Protein AF-A0A644U8V5-F1 (afdb_monomer)

Sequence (361 aa):
MKVWLWKPDSNKYENLTLPLEDVDKLIDFYEFDGRKISDVWEPMEVGIYKKAKRGDTPSFIAGPVLSERAVETLRDILDDKVEILPLKYSKENYYVINVLNVLDAIDYTKAEYLTFDDGRVYRFTKYAFIEEKVKSQPIFKLVEHPKSEVFVSDEFRSRVLEHKLAGFEFIEVWDSEVSTEPIAPEAGEKAPGKSQTELEPIIPAASEAVQPNVEYVYPELTDQEAEALLVKIKSNVYSAAIQFIREASQQGAIDEVGLEYFFDGTSTDIGLRVIAVSNNEEYDFEELRFQLLQHPDIEYDFNHLYRHYGQNGLNEEQTDAFWIMIQDIVAEVQEKLKGTSWESLVPVTDEFRLNEPEVYD

pLDDT: mean 70.02, std 21.78, range [23.44, 98.06]

Nearest PDB structures (foldseek):
  4d1q-assembly1_A-2  TM=3.093E-01  e=4.526E-01  Musca domestica
  4d1q-assembly1_H-2  TM=3.569E-01  e=4.792E-01  Musca domestica
  4d1q-assembly1_B  TM=3.396E-01  e=6.749E-01  Musca domestica
  8sjd-assembly1_D  TM=3.042E-01  e=4.526E-01  Musca domestica
  6dww-assembly1_A  TM=2.767E-01  e=1.997E+00  Musca domestica

Foldseek 3Di:
DFKWWKDFLQVAEWAKDADLVCVCVLVQPPLLLLDDCQVPADAGEIDTPDDHHHFQWHHYPQATKGFPVLCVLCVVLCDPQWDFGWHDYPPGIITHTSGNAEFQFFPPVQWAFDADPVRQTQDTPATDGDCVGCPSNQWYHYNSCSRDIIMGDPVNVVSCVVVVGGRIDIDTRDDPPDDPDDPPPDDDDDDDDDDDDDDDDPDDDDDDDDDDDDSPPLDQDDPVRLVVLLVVLLVQLLVVLVVVQVVLVVQAAWAAWAWDWDDPPSDTFIKIWTWGAGPDPDRDIDIDIDTSCPSPVNVVSVVSSCCNLAPPHQDPVSVVVVVVSVVVSRVVSRVVVQPDDDPDDDHHDPPPDDDDPDPDD

InterPro domains:
  IPR012433 Immunity MXAN_0049 protein [PF07791] (91-173)

Radius of gyration: 22.46 Å; Cα contacts (8 Å, |Δi|>4): 539; chains: 1; bounding box: 54×55×54 Å

Organism: NCBI:txid1076179

Structure (mmCIF, N/CA/C/O backbone):
data_AF-A0A644U8V5-F1
#
_entry.id   AF-A0A644U8V5-F1
#
loop_
_atom_site.group_PDB
_atom_site.id
_atom_site.type_symbol
_atom_site.label_atom_id
_atom_site.label_alt_id
_atom_site.label_comp_id
_atom_site.label_asym_id
_atom_site.label_entity_id
_atom_site.label_seq_id
_atom_site.pdbx_PDB_ins_code
_atom_site.Cartn_x
_atom_site.Cartn_y
_atom_site.Cartn_z
_atom_site.occupancy
_atom_site.B_iso_or_equiv
_atom_site.auth_seq_id
_atom_site.auth_comp_id
_atom_site.auth_asym_id
_atom_site.auth_atom_id
_atom_site.pdbx_PDB_model_num
ATOM 1 N N . MET A 1 1 ? -11.582 -7.690 18.756 1.00 91.25 1 MET A N 1
ATOM 2 C CA . MET A 1 1 ? -10.764 -8.150 17.602 1.00 91.25 1 MET A CA 1
ATOM 3 C C . MET A 1 1 ? -10.191 -6.935 16.913 1.00 91.25 1 MET A C 1
ATOM 5 O O . MET A 1 1 ? -10.882 -5.926 16.848 1.00 91.25 1 MET A O 1
ATOM 9 N N . LYS A 1 2 ? -8.971 -7.022 16.391 1.00 95.62 2 LYS A N 1
ATOM 10 C CA . LYS A 1 2 ? -8.297 -5.884 15.767 1.00 95.62 2 LYS A CA 1
ATOM 11 C C . LYS A 1 2 ? -8.005 -6.122 14.295 1.00 95.62 2 LYS A C 1
ATOM 13 O O . LYS A 1 2 ? -7.835 -7.261 13.850 1.00 95.62 2 LYS A O 1
ATOM 18 N N . VAL A 1 3 ? -7.941 -5.018 13.563 1.00 97.38 3 VAL A N 1
ATOM 19 C CA . VAL A 1 3 ? -7.465 -4.962 12.181 1.00 97.38 3 VAL A CA 1
ATOM 20 C C . VAL A 1 3 ? -6.179 -4.150 12.159 1.00 97.38 3 VAL A C 1
ATOM 22 O O . VAL A 1 3 ? -6.084 -3.077 12.763 1.00 97.38 3 VAL A O 1
ATOM 25 N N . TRP A 1 4 ? -5.193 -4.681 11.449 1.00 97.12 4 TRP A N 1
ATOM 26 C CA . TRP A 1 4 ? -3.865 -4.105 11.340 1.00 97.12 4 TRP A CA 1
ATOM 27 C C . TRP A 1 4 ? -3.565 -3.781 9.886 1.00 97.12 4 TRP A C 1
ATOM 29 O O . TRP A 1 4 ? -3.786 -4.613 9.010 1.00 97.12 4 TRP A O 1
ATOM 39 N N . LEU A 1 5 ? -3.012 -2.603 9.634 1.00 93.50 5 LEU A N 1
ATOM 40 C CA . LEU A 1 5 ? -2.369 -2.298 8.366 1.00 93.50 5 LEU A CA 1
ATOM 41 C C . LEU A 1 5 ? -0.972 -2.932 8.365 1.00 93.50 5 LEU A C 1
ATOM 43 O O . LEU A 1 5 ? -0.171 -2.664 9.267 1.00 93.50 5 LEU A O 1
ATOM 47 N N . TRP A 1 6 ? -0.693 -3.783 7.378 1.00 93.62 6 TRP A N 1
ATOM 48 C CA . TRP A 1 6 ? 0.617 -4.406 7.183 1.00 93.62 6 TRP A CA 1
ATOM 49 C C . TRP A 1 6 ? 1.489 -3.527 6.285 1.00 93.62 6 TRP A C 1
ATOM 51 O O . TRP A 1 6 ? 1.108 -3.196 5.163 1.00 93.62 6 TRP A O 1
ATOM 61 N N . LYS A 1 7 ? 2.685 -3.181 6.773 1.00 86.38 7 LYS A N 1
ATOM 62 C CA . LYS A 1 7 ? 3.739 -2.532 5.989 1.00 86.38 7 LYS A CA 1
ATOM 63 C C . LYS A 1 7 ? 5.071 -3.285 6.102 1.00 86.38 7 LYS A C 1
ATOM 65 O O . LYS A 1 7 ? 5.329 -3.923 7.128 1.00 86.38 7 LYS A O 1
ATOM 70 N N . PRO A 1 8 ? 5.934 -3.229 5.076 1.00 85.31 8 PRO A N 1
ATOM 71 C CA . PRO A 1 8 ? 7.333 -3.609 5.224 1.00 85.31 8 PRO A CA 1
ATOM 72 C C . PRO A 1 8 ? 8.097 -2.524 6.011 1.00 85.31 8 PRO A C 1
ATOM 74 O O . PRO A 1 8 ? 7.973 -1.340 5.712 1.00 85.31 8 PRO A O 1
ATOM 77 N N . ASP A 1 9 ? 8.934 -2.913 6.977 1.00 84.50 9 ASP A N 1
ATOM 78 C CA . ASP A 1 9 ? 9.880 -2.019 7.673 1.00 84.50 9 ASP A CA 1
ATOM 79 C C . ASP A 1 9 ? 11.079 -1.734 6.745 1.00 84.50 9 ASP A C 1
ATOM 81 O O . ASP A 1 9 ? 12.180 -2.274 6.901 1.00 84.50 9 ASP A O 1
ATOM 85 N N . SER A 1 10 ? 10.833 -0.901 5.732 1.00 75.38 10 SER A N 1
ATOM 86 C CA . SER A 1 10 ? 11.777 -0.526 4.668 1.00 75.38 10 SER A CA 1
ATOM 87 C C . SER A 1 10 ? 13.001 0.245 5.171 1.00 75.38 10 SER A C 1
ATOM 89 O O . SER A 1 10 ? 14.026 0.293 4.485 1.00 75.38 10 SER A O 1
ATOM 91 N N . ASN A 1 11 ? 12.925 0.804 6.383 1.00 73.62 11 ASN A N 1
ATOM 92 C CA . ASN A 1 11 ? 14.020 1.521 7.033 1.00 73.62 11 ASN A CA 1
ATOM 93 C C . ASN A 1 11 ? 15.091 0.570 7.576 1.00 73.62 11 ASN A C 1
ATOM 95 O O . ASN A 1 11 ? 16.288 0.865 7.501 1.00 73.62 11 ASN A O 1
ATOM 99 N N . LYS A 1 12 ? 14.679 -0.570 8.147 1.00 75.50 12 LYS A N 1
ATOM 100 C CA . LYS A 1 12 ? 15.611 -1.544 8.742 1.00 75.50 12 LYS A CA 1
ATOM 101 C C . LYS A 1 12 ? 15.930 -2.711 7.817 1.00 75.50 12 LYS A C 1
ATOM 103 O O . LYS A 1 12 ? 16.992 -3.326 7.981 1.00 75.50 12 LYS A O 1
ATOM 108 N N . TYR A 1 13 ? 15.029 -3.029 6.890 1.00 81.62 13 TYR A N 1
ATOM 109 C CA . TYR A 1 13 ? 15.110 -4.225 6.064 1.00 81.62 13 TYR A CA 1
ATOM 110 C C . TYR A 1 13 ? 15.286 -3.931 4.573 1.00 81.62 13 TYR A C 1
ATOM 112 O O . TYR A 1 13 ? 15.204 -2.794 4.119 1.00 81.62 13 TYR A O 1
ATOM 120 N N . GLU A 1 14 ? 15.654 -4.966 3.822 1.00 79.69 14 GLU A N 1
ATOM 121 C CA . GLU A 1 14 ? 15.947 -4.861 2.393 1.00 79.69 14 GLU A CA 1
ATOM 122 C C . GLU A 1 14 ? 14.734 -4.386 1.580 1.00 79.69 14 GLU A C 1
ATOM 124 O O . GLU A 1 14 ? 13.580 -4.700 1.878 1.00 79.69 14 GLU A O 1
ATOM 129 N N . ASN A 1 15 ? 15.036 -3.631 0.525 1.00 76.75 15 ASN A N 1
ATOM 130 C CA . ASN A 1 15 ? 14.078 -3.164 -0.467 1.00 76.75 15 ASN A CA 1
ATOM 131 C C . ASN A 1 15 ? 14.435 -3.839 -1.794 1.00 76.75 15 ASN A C 1
ATOM 133 O O . ASN A 1 15 ? 15.590 -3.762 -2.238 1.00 76.75 15 ASN A O 1
ATOM 137 N N . LEU A 1 16 ? 13.465 -4.522 -2.395 1.00 78.25 16 LEU A N 1
ATOM 138 C CA . LEU A 1 16 ? 13.599 -5.105 -3.720 1.00 78.25 16 LEU A CA 1
ATOM 139 C C . LEU A 1 16 ? 13.382 -4.027 -4.780 1.00 78.25 16 LEU A C 1
ATOM 141 O O . LEU A 1 16 ? 12.582 -3.111 -4.607 1.00 78.25 16 LEU A O 1
ATOM 145 N N . THR A 1 17 ? 14.099 -4.155 -5.886 1.00 73.88 17 THR A N 1
ATOM 146 C CA . THR A 1 17 ? 13.969 -3.287 -7.060 1.00 73.88 17 THR A CA 1
ATOM 147 C C . THR A 1 17 ? 13.879 -4.136 -8.317 1.00 73.88 17 THR A C 1
ATOM 149 O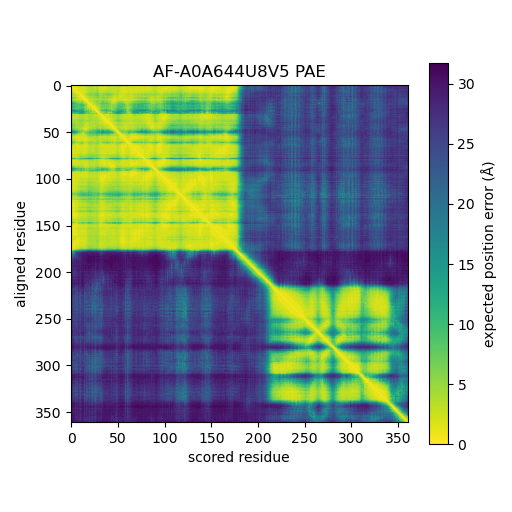 O . THR A 1 17 ? 14.317 -5.287 -8.313 1.00 73.88 17 THR A O 1
ATOM 152 N N . LEU A 1 18 ? 13.311 -3.577 -9.376 1.00 66.69 18 LEU A N 1
ATOM 153 C CA . LEU A 1 18 ? 13.292 -4.169 -10.706 1.00 66.69 18 LEU A CA 1
ATOM 154 C C . LEU A 1 18 ? 14.265 -3.415 -11.616 1.00 66.69 18 LEU A C 1
ATOM 156 O O . LEU A 1 18 ? 14.505 -2.224 -11.398 1.00 66.69 18 LEU A O 1
ATOM 160 N N . PRO A 1 19 ? 14.801 -4.073 -12.656 1.00 60.53 19 PRO A N 1
ATOM 161 C CA . PRO A 1 19 ? 15.280 -3.367 -13.833 1.00 60.53 19 PRO A CA 1
ATOM 162 C C . PRO A 1 19 ? 14.192 -2.414 -14.334 1.00 60.53 19 PRO A C 1
ATOM 164 O O . PRO A 1 19 ? 13.018 -2.773 -14.355 1.00 60.53 19 PRO A O 1
ATOM 167 N N . LEU A 1 20 ? 14.580 -1.212 -14.749 1.00 53.25 20 LEU A N 1
ATOM 168 C CA . LEU A 1 20 ? 13.644 -0.169 -15.187 1.00 53.25 20 LEU A CA 1
ATOM 169 C C . LEU A 1 20 ? 12.718 -0.647 -16.319 1.00 53.25 20 LEU A C 1
ATOM 171 O O . LEU A 1 20 ? 11.522 -0.401 -16.280 1.00 53.25 20 LEU A O 1
ATOM 175 N N . GLU A 1 21 ? 13.245 -1.445 -17.248 1.00 54.34 21 GLU A N 1
ATOM 176 C CA . GLU A 1 21 ? 12.497 -2.083 -18.346 1.00 54.34 21 GLU A CA 1
ATOM 177 C C . GLU A 1 21 ? 11.399 -3.074 -17.906 1.00 54.34 21 GLU A C 1
ATOM 179 O O . GLU A 1 21 ? 10.519 -3.422 -18.696 1.00 54.34 21 GLU A O 1
ATOM 184 N N . ASP A 1 22 ? 11.443 -3.543 -16.657 1.00 57.47 22 ASP A N 1
ATOM 185 C CA . ASP A 1 22 ? 10.427 -4.412 -16.057 1.00 57.47 22 ASP A CA 1
ATOM 186 C C . ASP A 1 22 ? 9.477 -3.640 -15.120 1.00 57.47 22 ASP A C 1
ATOM 188 O O . ASP A 1 22 ? 8.436 -4.180 -14.743 1.00 57.47 22 ASP A O 1
ATOM 192 N N . VAL A 1 23 ? 9.784 -2.383 -14.766 1.00 54.03 23 VAL A N 1
ATOM 193 C CA . VAL A 1 23 ? 8.888 -1.519 -13.973 1.00 54.03 23 VAL A CA 1
ATOM 194 C C . VAL A 1 23 ? 7.642 -1.163 -14.781 1.00 54.03 23 VAL A C 1
ATOM 196 O O . VAL A 1 23 ? 6.535 -1.313 -14.270 1.00 54.03 23 VAL A O 1
ATOM 199 N N . ASP A 1 24 ? 7.797 -0.808 -16.058 1.00 53.34 24 ASP A N 1
ATOM 200 C CA . ASP A 1 24 ? 6.659 -0.536 -16.948 1.00 53.34 24 ASP A CA 1
ATOM 201 C C . ASP A 1 24 ? 5.764 -1.769 -17.079 1.00 53.34 24 ASP A C 1
ATOM 203 O O . ASP A 1 24 ? 4.548 -1.689 -16.948 1.00 53.34 24 ASP A O 1
ATOM 207 N N . LYS A 1 25 ? 6.365 -2.959 -17.224 1.00 58.12 25 LYS A N 1
ATOM 208 C CA . LYS A 1 25 ? 5.606 -4.217 -17.255 1.00 58.12 25 LYS A CA 1
ATOM 209 C C . LYS A 1 25 ? 4.830 -4.453 -15.964 1.00 58.12 25 LYS A C 1
ATOM 211 O O . LYS A 1 25 ? 3.745 -5.023 -15.994 1.00 58.12 25 LYS A O 1
ATOM 216 N N . LEU A 1 26 ? 5.392 -4.062 -14.826 1.00 59.66 26 LEU A N 1
ATOM 217 C CA . LEU A 1 26 ? 4.736 -4.209 -13.540 1.00 59.66 26 LEU A CA 1
ATOM 218 C C . LEU A 1 26 ? 3.507 -3.305 -13.425 1.00 59.66 26 LEU A C 1
ATOM 220 O O . LEU A 1 26 ? 2.432 -3.787 -13.076 1.00 59.66 26 LEU A O 1
ATOM 224 N N . ILE A 1 27 ? 3.687 -2.021 -13.734 1.00 50.91 27 ILE A N 1
ATOM 225 C CA . ILE A 1 27 ? 2.676 -0.969 -13.583 1.00 50.91 27 ILE A CA 1
ATOM 226 C C . ILE A 1 27 ? 1.573 -1.113 -14.641 1.00 50.91 27 ILE A C 1
ATOM 228 O O . ILE A 1 27 ? 0.391 -0.996 -14.319 1.00 50.91 27 ILE A O 1
ATOM 232 N N . ASP A 1 28 ? 1.939 -1.440 -15.882 1.00 48.22 28 ASP A N 1
ATOM 233 C CA . ASP A 1 28 ? 0.999 -1.502 -17.004 1.00 48.22 28 ASP A CA 1
ATOM 234 C C . ASP A 1 28 ? 0.196 -2.813 -17.066 1.00 48.22 28 ASP A C 1
ATOM 236 O O . ASP A 1 28 ? -0.891 -2.826 -17.649 1.00 48.22 28 ASP A O 1
ATOM 240 N N . PHE A 1 29 ? 0.697 -3.920 -16.495 1.00 53.34 29 PHE A N 1
ATOM 241 C CA . PHE A 1 29 ? 0.061 -5.243 -16.640 1.00 53.34 29 PHE A CA 1
ATOM 242 C C . PHE A 1 29 ? -0.456 -5.858 -15.340 1.00 53.34 29 PHE A C 1
ATOM 244 O O . PHE A 1 29 ? -1.379 -6.677 -15.389 1.00 53.34 29 PHE A O 1
ATOM 251 N N . TYR A 1 30 ? 0.105 -5.502 -14.183 1.00 59.44 30 TYR A N 1
ATOM 252 C CA . TYR A 1 30 ? -0.266 -6.117 -12.912 1.00 59.44 30 TYR A CA 1
ATOM 253 C C . TYR A 1 30 ? -0.837 -5.062 -11.968 1.00 59.44 30 TYR A C 1
ATOM 255 O O . TYR A 1 30 ? -0.136 -4.403 -11.214 1.00 59.44 30 TYR A O 1
ATOM 263 N N . GLU A 1 31 ? -2.161 -4.916 -11.999 1.00 66.06 31 GLU A N 1
ATOM 264 C CA . GLU A 1 31 ? -2.865 -3.892 -11.220 1.00 66.06 31 GLU A CA 1
ATOM 265 C C . GLU A 1 31 ? -3.009 -4.228 -9.724 1.00 66.06 31 GLU A C 1
ATOM 267 O O . GLU A 1 31 ? -3.372 -3.355 -8.939 1.00 66.06 31 GLU A O 1
ATOM 272 N N . PHE A 1 32 ? -2.764 -5.487 -9.331 1.00 79.88 32 PHE A N 1
ATOM 273 C CA . PHE A 1 32 ? -2.918 -6.012 -7.962 1.00 79.88 32 PHE A CA 1
ATOM 274 C C . PHE A 1 32 ? -4.222 -5.576 -7.269 1.00 79.88 32 PHE A C 1
ATOM 276 O O . PHE A 1 32 ? -4.250 -5.345 -6.063 1.00 79.88 32 PHE A O 1
ATOM 283 N N . ASP A 1 33 ? -5.316 -5.473 -8.020 1.00 81.88 33 ASP A N 1
ATOM 284 C CA . ASP A 1 33 ? -6.607 -4.924 -7.588 1.00 81.88 33 ASP A CA 1
ATOM 285 C C . ASP A 1 33 ? -7.580 -5.982 -7.035 1.00 81.88 33 ASP A C 1
ATOM 287 O O . A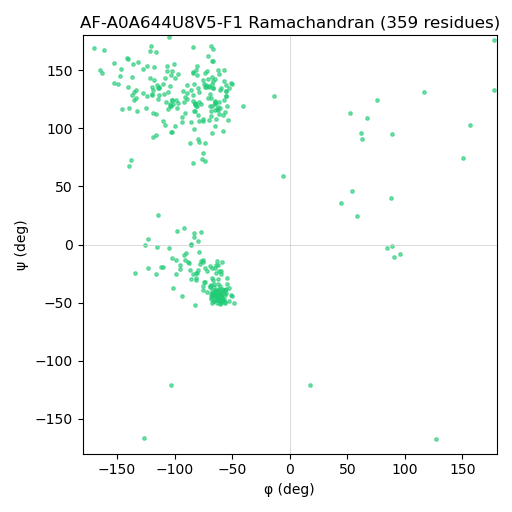SP A 1 33 ? -8.781 -5.742 -6.922 1.00 81.88 33 ASP A O 1
ATOM 291 N N . GLY A 1 34 ? -7.074 -7.177 -6.730 1.00 87.31 34 GLY A N 1
ATOM 292 C CA . GLY A 1 34 ? -7.877 -8.327 -6.324 1.00 87.31 34 GLY A CA 1
ATOM 293 C C . GLY A 1 34 ? -8.224 -9.301 -7.441 1.00 87.31 34 GLY A C 1
ATOM 294 O O . GLY A 1 34 ? -8.735 -10.389 -7.164 1.00 87.31 34 GLY A O 1
ATOM 295 N N . ARG A 1 35 ? -7.932 -8.973 -8.705 1.00 88.62 35 ARG A N 1
ATOM 296 C CA . ARG A 1 35 ? -8.082 -9.936 -9.798 1.00 88.62 35 ARG A CA 1
ATOM 297 C C . ARG A 1 35 ? -6.985 -10.988 -9.770 1.00 88.62 35 ARG A C 1
ATOM 299 O O . ARG A 1 35 ? -5.840 -10.729 -9.410 1.00 88.62 35 ARG A O 1
ATOM 306 N N . LYS A 1 36 ? -7.361 -12.185 -10.214 1.00 91.19 36 LYS A N 1
ATOM 307 C CA . LYS A 1 36 ? -6.447 -13.303 -10.410 1.00 91.19 36 LYS A CA 1
ATOM 308 C C . LYS A 1 36 ? -5.537 -13.026 -11.615 1.00 91.19 36 LYS A C 1
ATOM 310 O O . LYS A 1 36 ? -6.051 -12.781 -12.704 1.00 91.19 36 LYS A O 1
ATOM 315 N N . ILE A 1 37 ? -4.220 -13.111 -11.436 1.00 89.19 37 ILE A N 1
ATOM 316 C CA . ILE A 1 37 ? -3.212 -12.849 -12.478 1.00 89.19 37 ILE A CA 1
ATOM 317 C C . ILE A 1 37 ? -2.214 -13.996 -12.683 1.00 89.19 37 ILE A C 1
ATOM 319 O O . ILE A 1 37 ? -1.376 -13.898 -13.574 1.00 89.19 37 ILE A O 1
ATOM 323 N N . SER A 1 38 ? -2.291 -15.113 -11.943 1.00 89.25 38 SER A N 1
ATOM 324 C CA . SER A 1 38 ? -1.332 -16.227 -12.130 1.00 89.25 38 SER A CA 1
ATOM 325 C C . SER A 1 38 ? -1.320 -16.839 -13.531 1.00 89.25 38 SER A C 1
ATOM 327 O O . SER A 1 38 ? -0.304 -17.410 -13.916 1.00 89.25 38 SER A O 1
ATOM 329 N N . ASP A 1 39 ? -2.401 -16.707 -14.304 1.00 87.69 39 ASP A N 1
ATOM 330 C CA . ASP A 1 39 ? -2.467 -17.227 -15.677 1.00 87.69 39 ASP A CA 1
ATOM 331 C C . ASP A 1 39 ? -1.608 -16.408 -16.661 1.00 87.69 39 ASP A C 1
ATOM 333 O O . ASP A 1 39 ? -1.204 -16.923 -17.703 1.00 87.69 39 ASP A O 1
ATOM 337 N N . VAL A 1 40 ? -1.324 -15.145 -16.326 1.00 85.19 40 VAL A N 1
ATOM 338 C CA . VAL A 1 40 ? -0.519 -14.212 -17.134 1.00 85.19 40 VAL A CA 1
ATOM 339 C C . VAL A 1 40 ? 0.783 -13.802 -16.442 1.00 85.19 40 VAL A C 1
ATOM 341 O O . VAL A 1 40 ? 1.572 -13.069 -17.025 1.00 85.19 40 VAL A O 1
ATOM 344 N N . TRP A 1 41 ? 1.023 -14.272 -15.214 1.00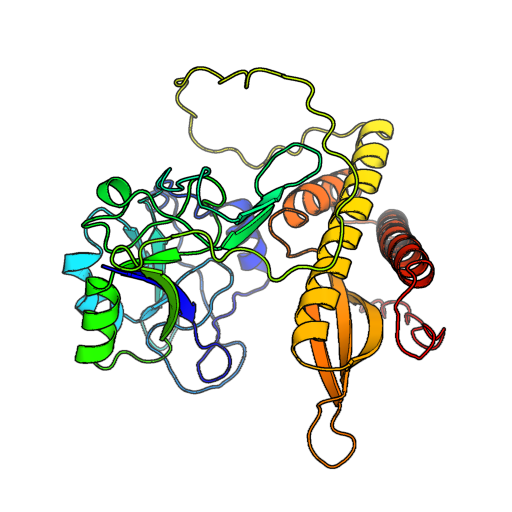 88.69 41 TRP A N 1
ATOM 345 C CA . TRP A 1 41 ? 2.188 -13.894 -14.422 1.00 88.69 41 TRP A CA 1
ATOM 346 C C . TRP A 1 41 ? 3.486 -14.459 -14.996 1.00 88.69 41 TRP A C 1
ATOM 348 O O . TRP A 1 41 ? 3.718 -15.673 -15.011 1.00 88.69 41 TRP A O 1
ATOM 358 N N . GLU A 1 42 ? 4.389 -13.556 -15.359 1.00 86.62 42 GLU A N 1
ATOM 359 C CA . GLU A 1 42 ? 5.762 -13.882 -15.718 1.00 86.62 42 GLU A CA 1
ATOM 360 C C . GLU A 1 42 ? 6.717 -13.503 -14.574 1.00 86.62 42 GLU A C 1
ATOM 362 O O . GLU A 1 42 ? 6.812 -12.330 -14.215 1.00 86.62 42 GLU A O 1
ATOM 367 N N . PRO A 1 43 ? 7.464 -14.462 -13.987 1.00 88.12 43 PRO A N 1
ATOM 368 C CA . PRO A 1 43 ? 8.365 -14.162 -12.877 1.00 88.12 43 PRO A CA 1
ATOM 369 C C . PRO A 1 43 ? 9.468 -13.178 -13.286 1.00 88.12 43 PRO A C 1
ATOM 371 O O . PRO A 1 43 ? 10.326 -13.518 -14.113 1.00 88.12 43 PRO A O 1
ATOM 374 N N . MET A 1 44 ? 9.459 -11.993 -12.677 1.00 83.75 44 MET A N 1
ATOM 375 C CA . MET A 1 44 ? 10.413 -10.908 -12.934 1.00 83.75 44 MET A CA 1
ATOM 376 C C . MET A 1 44 ? 11.707 -11.080 -12.141 1.00 83.75 44 MET A C 1
ATOM 378 O O . MET A 1 44 ? 11.692 -11.621 -11.031 1.00 83.75 44 MET A O 1
ATOM 382 N N . GLU A 1 45 ? 12.826 -10.621 -12.702 1.00 84.31 45 GLU A N 1
ATOM 383 C CA . GLU A 1 45 ? 14.115 -10.609 -12.009 1.00 84.31 45 GLU A CA 1
ATOM 384 C C . GLU A 1 45 ? 14.222 -9.385 -11.101 1.00 84.31 45 GLU A C 1
ATOM 386 O O . GLU A 1 45 ? 14.122 -8.255 -11.559 1.00 84.31 45 GLU A O 1
ATOM 391 N N . VAL A 1 46 ? 14.418 -9.608 -9.800 1.00 81.94 46 VAL A N 1
ATOM 392 C CA . VAL A 1 46 ? 14.524 -8.532 -8.805 1.00 81.94 46 VAL A CA 1
ATOM 393 C C . VAL A 1 46 ? 15.954 -8.385 -8.294 1.00 81.94 46 VAL A C 1
ATOM 395 O O . VAL A 1 46 ? 16.676 -9.362 -8.093 1.00 81.94 46 VAL A O 1
ATOM 398 N N . GLY A 1 47 ? 16.366 -7.146 -8.047 1.00 78.81 47 GLY A N 1
ATOM 399 C CA . GLY A 1 47 ? 17.601 -6.778 -7.365 1.00 78.81 47 GLY A CA 1
ATOM 400 C C . GLY A 1 47 ? 17.358 -6.303 -5.931 1.00 78.81 47 GLY A C 1
ATOM 401 O O . GLY A 1 47 ? 16.225 -6.193 -5.471 1.00 78.81 47 GLY A O 1
ATOM 402 N N . ILE A 1 48 ? 18.443 -5.975 -5.222 1.00 73.56 48 ILE A N 1
ATOM 403 C CA . ILE A 1 48 ? 18.382 -5.265 -3.935 1.00 73.56 48 ILE A CA 1
ATOM 404 C C . ILE A 1 48 ? 18.758 -3.809 -4.196 1.00 73.56 48 ILE A C 1
ATOM 406 O O . ILE A 1 48 ? 19.889 -3.546 -4.602 1.00 73.56 48 ILE A O 1
ATOM 410 N N . TYR A 1 49 ? 17.840 -2.882 -3.916 1.00 60.16 49 TYR A N 1
ATOM 411 C CA . TYR A 1 49 ? 18.070 -1.443 -4.079 1.00 60.16 49 TYR A CA 1
ATOM 412 C C . TYR A 1 49 ? 19.132 -0.927 -3.100 1.00 60.16 49 TYR A C 1
ATOM 414 O O . TYR A 1 49 ? 20.100 -0.270 -3.475 1.00 60.16 49 TYR A O 1
ATOM 422 N N . LYS A 1 50 ? 18.980 -1.286 -1.819 1.00 56.06 50 LYS A N 1
ATOM 423 C CA . LYS A 1 50 ? 19.888 -0.899 -0.736 1.00 56.06 50 LYS A CA 1
ATOM 424 C C . LYS A 1 50 ? 20.156 -2.085 0.173 1.00 56.06 50 LYS A C 1
ATOM 426 O O . LYS A 1 50 ? 19.234 -2.731 0.670 1.00 56.06 50 LYS A O 1
ATOM 431 N N . LYS A 1 51 ? 21.438 -2.356 0.420 1.00 60.72 51 LYS A N 1
ATOM 432 C CA . LYS A 1 51 ? 21.856 -3.444 1.303 1.00 60.72 51 LYS A CA 1
ATOM 433 C C . LYS A 1 51 ? 21.508 -3.094 2.752 1.00 60.72 51 LYS A C 1
ATOM 435 O O . LYS A 1 51 ? 22.161 -2.249 3.359 1.00 60.72 51 LYS A O 1
ATOM 440 N N . ALA A 1 52 ? 20.494 -3.759 3.286 1.00 75.94 52 ALA A N 1
ATOM 441 C CA . ALA A 1 52 ? 20.024 -3.617 4.658 1.00 75.94 52 ALA A CA 1
ATOM 442 C C . ALA A 1 52 ? 19.970 -4.996 5.335 1.00 75.94 52 ALA A C 1
ATOM 444 O O . ALA A 1 52 ? 20.570 -5.961 4.853 1.00 75.94 52 ALA A O 1
ATOM 445 N N . LYS A 1 53 ? 19.308 -5.101 6.492 1.00 83.81 53 LYS A N 1
ATOM 446 C CA . LYS A 1 53 ? 19.092 -6.405 7.118 1.00 83.81 53 LYS A CA 1
ATOM 447 C C . LYS A 1 53 ? 18.084 -7.192 6.284 1.00 83.81 53 LYS A C 1
ATOM 449 O O . LYS A 1 53 ? 17.050 -6.671 5.891 1.00 83.81 53 LYS A O 1
ATOM 454 N N . ARG A 1 54 ? 18.345 -8.472 6.062 1.00 85.31 54 ARG A N 1
ATOM 455 C CA . ARG A 1 54 ? 17.382 -9.334 5.377 1.00 85.31 54 ARG A CA 1
ATOM 456 C C . ARG A 1 54 ? 16.126 -9.535 6.221 1.00 85.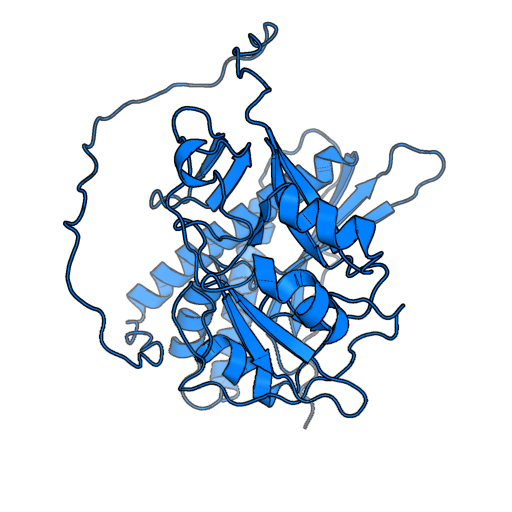31 54 ARG A C 1
ATOM 458 O O . ARG A 1 54 ? 16.220 -9.757 7.435 1.00 85.31 54 ARG A O 1
ATOM 465 N N . GLY A 1 55 ? 14.974 -9.411 5.573 1.00 90.31 55 GLY A N 1
ATOM 466 C CA . GLY A 1 55 ? 13.648 -9.558 6.163 1.00 90.31 55 GLY A CA 1
ATOM 467 C C . GLY A 1 55 ? 12.854 -10.658 5.470 1.00 90.31 55 GLY A C 1
ATOM 468 O O . GLY A 1 55 ? 13.220 -11.131 4.401 1.00 90.31 55 GLY A O 1
ATOM 469 N N . ASP A 1 56 ? 11.761 -11.061 6.100 1.00 95.38 56 ASP A N 1
ATOM 470 C CA . ASP A 1 56 ? 10.800 -12.019 5.565 1.00 95.38 56 ASP A CA 1
ATOM 471 C C . ASP A 1 56 ? 9.675 -11.328 4.761 1.00 95.38 56 ASP A C 1
ATOM 473 O O . ASP A 1 56 ? 8.894 -12.013 4.109 1.00 95.38 56 ASP A O 1
ATOM 477 N N . THR A 1 57 ? 9.624 -9.988 4.777 1.00 94.12 57 THR A N 1
ATOM 478 C CA . THR A 1 57 ? 8.764 -9.142 3.930 1.00 94.12 57 THR A CA 1
ATOM 479 C C . THR A 1 57 ? 9.526 -7.915 3.408 1.00 94.12 57 THR A C 1
ATOM 481 O O . THR A 1 57 ? 9.349 -6.808 3.919 1.00 94.12 57 THR A O 1
ATOM 484 N N . PRO A 1 58 ? 10.451 -8.067 2.449 1.00 88.69 58 PRO A N 1
ATOM 485 C CA . PRO A 1 58 ? 11.140 -6.905 1.901 1.00 88.69 58 PRO A CA 1
ATOM 486 C C . PRO A 1 58 ? 10.146 -5.961 1.209 1.00 88.69 58 PRO A C 1
ATOM 488 O O . PRO A 1 58 ? 9.117 -6.397 0.690 1.00 88.69 58 PRO A O 1
ATOM 491 N N . SER A 1 59 ? 10.453 -4.665 1.206 1.00 80.62 59 SER A N 1
ATOM 492 C CA . SER A 1 59 ? 9.628 -3.691 0.487 1.00 80.62 59 SER A CA 1
ATOM 493 C C . SER A 1 59 ? 9.735 -3.908 -1.017 1.00 80.62 59 SER A C 1
ATOM 495 O O . SER A 1 59 ? 10.815 -4.242 -1.514 1.00 80.62 59 SER A O 1
ATOM 497 N N . PHE A 1 60 ? 8.638 -3.704 -1.738 1.00 77.31 60 PHE A N 1
ATOM 498 C CA . PHE A 1 60 ? 8.584 -3.838 -3.184 1.00 77.31 60 PHE A CA 1
ATOM 499 C C . PHE A 1 60 ? 7.488 -2.945 -3.760 1.00 77.31 60 PHE A C 1
ATOM 501 O O . PHE A 1 60 ? 6.400 -2.854 -3.197 1.00 77.31 60 PHE A O 1
ATOM 508 N N . ILE A 1 61 ? 7.782 -2.305 -4.892 1.00 65.50 61 ILE A N 1
ATOM 509 C CA . ILE A 1 61 ? 6.898 -1.308 -5.510 1.00 65.50 61 ILE A CA 1
ATOM 510 C C . ILE A 1 61 ? 5.537 -1.891 -5.929 1.00 65.50 61 ILE A C 1
ATOM 512 O O . ILE A 1 61 ? 4.529 -1.204 -5.854 1.00 65.50 61 ILE A O 1
ATOM 516 N N . ALA A 1 62 ? 5.484 -3.179 -6.282 1.00 65.94 62 ALA A N 1
ATOM 517 C CA . ALA A 1 62 ? 4.261 -3.842 -6.743 1.00 65.94 62 ALA A CA 1
ATOM 518 C C . ALA A 1 62 ? 3.246 -4.182 -5.646 1.00 65.94 62 ALA A C 1
ATOM 520 O O . ALA A 1 62 ? 2.129 -4.599 -5.941 1.00 65.94 62 ALA A O 1
ATOM 521 N N . GLY A 1 63 ? 3.663 -4.142 -4.380 1.00 75.94 63 GLY A N 1
ATOM 522 C CA . GLY A 1 63 ? 2.873 -4.658 -3.270 1.00 75.94 63 GLY A CA 1
ATOM 523 C C . GLY A 1 63 ? 3.634 -5.651 -2.392 1.00 75.94 63 GLY A C 1
ATOM 524 O O . GLY A 1 63 ? 4.862 -5.750 -2.465 1.00 75.94 63 GLY A O 1
ATOM 525 N N . PRO A 1 64 ? 2.921 -6.378 -1.514 1.00 89.00 64 PRO A N 1
ATOM 526 C CA . PRO A 1 64 ? 3.561 -7.160 -0.472 1.00 89.00 64 PRO A CA 1
ATOM 527 C C . PRO A 1 64 ? 4.365 -8.322 -1.046 1.00 89.00 64 PRO A C 1
ATOM 529 O O . PRO A 1 64 ? 3.878 -9.085 -1.881 1.00 89.00 64 PRO A O 1
ATOM 532 N N . VAL A 1 65 ? 5.582 -8.496 -0.541 1.00 92.38 65 VAL A N 1
ATOM 533 C CA . VAL A 1 65 ? 6.452 -9.623 -0.879 1.00 92.38 65 VAL A CA 1
ATOM 534 C C . VAL A 1 65 ? 6.720 -10.435 0.371 1.00 92.38 65 VAL A C 1
ATOM 536 O O . VAL A 1 65 ? 6.926 -9.875 1.440 1.00 92.38 65 VAL A O 1
ATOM 539 N N . LEU A 1 66 ? 6.754 -11.757 0.235 1.00 96.00 66 LEU A N 1
ATOM 540 C CA . LEU A 1 66 ? 7.130 -12.680 1.296 1.00 96.00 66 LEU A CA 1
ATOM 541 C C . LEU A 1 66 ? 8.324 -13.538 0.882 1.00 96.00 66 LEU A C 1
ATOM 543 O O . LEU A 1 66 ? 8.441 -13.964 -0.269 1.00 96.00 66 LEU A O 1
ATOM 547 N N . SER A 1 67 ? 9.197 -13.825 1.847 1.00 95.56 67 SER A N 1
ATOM 548 C CA . SER A 1 67 ? 10.199 -14.885 1.717 1.00 95.56 67 SER A CA 1
ATOM 549 C C . SER A 1 67 ? 9.523 -16.256 1.652 1.00 95.56 67 SER A C 1
ATOM 551 O O . SER A 1 67 ? 8.420 -16.449 2.168 1.00 95.56 67 SER A O 1
ATOM 553 N N . GLU A 1 68 ? 10.210 -17.249 1.089 1.00 95.38 68 GLU A N 1
ATOM 554 C CA . GLU A 1 68 ? 9.760 -18.648 1.109 1.00 95.38 68 GLU A CA 1
ATOM 555 C C . GLU A 1 68 ? 9.372 -19.132 2.512 1.00 95.38 68 GLU A C 1
ATOM 557 O O . GLU A 1 68 ? 8.304 -19.708 2.702 1.00 95.38 68 GLU A O 1
ATOM 562 N N . ARG A 1 69 ? 10.186 -18.803 3.521 1.00 96.19 69 ARG A N 1
ATOM 563 C CA . ARG A 1 69 ? 9.901 -19.144 4.920 1.00 96.19 69 ARG A CA 1
ATOM 564 C C . ARG A 1 69 ? 8.603 -18.503 5.416 1.00 96.19 69 ARG A C 1
ATOM 566 O O . ARG A 1 69 ? 7.849 -19.152 6.144 1.00 96.19 69 ARG A O 1
ATOM 573 N N . ALA A 1 70 ? 8.348 -17.239 5.079 1.00 97.12 70 ALA A N 1
ATOM 574 C CA . ALA A 1 70 ? 7.106 -16.576 5.462 1.00 97.12 70 ALA A CA 1
ATOM 575 C C . ALA A 1 70 ? 5.898 -17.187 4.758 1.00 97.12 70 ALA A C 1
ATOM 577 O O . ALA A 1 70 ? 4.895 -17.451 5.418 1.00 97.12 70 ALA A O 1
ATOM 578 N N . VAL A 1 71 ? 6.015 -17.486 3.462 1.00 96.94 71 VAL A N 1
ATOM 579 C CA . VAL A 1 71 ? 4.973 -18.193 2.711 1.00 96.94 71 VAL A CA 1
ATOM 580 C C . VAL A 1 71 ? 4.653 -19.529 3.372 1.00 96.94 71 VAL A C 1
ATOM 582 O O . VAL A 1 71 ? 3.493 -19.789 3.665 1.00 96.94 71 VAL A O 1
ATOM 585 N N . GLU A 1 72 ? 5.655 -20.357 3.674 1.00 96.06 72 GLU A N 1
ATOM 586 C CA . GLU A 1 72 ? 5.452 -21.653 4.336 1.00 96.06 72 GLU A CA 1
ATOM 587 C C . GLU A 1 72 ? 4.769 -21.521 5.704 1.00 96.06 72 GLU A C 1
ATOM 589 O O . GLU A 1 72 ? 3.919 -22.337 6.054 1.00 96.06 72 GLU A O 1
ATOM 594 N N . THR A 1 73 ? 5.117 -20.478 6.460 1.00 97.50 73 THR A N 1
ATOM 595 C CA . THR A 1 73 ? 4.590 -20.218 7.808 1.00 97.50 73 THR A CA 1
ATOM 596 C C . THR A 1 73 ? 3.141 -19.718 7.801 1.00 97.50 73 THR A C 1
ATOM 598 O O . THR A 1 73 ? 2.394 -19.971 8.752 1.00 97.50 73 THR A O 1
ATOM 601 N N . LEU A 1 74 ? 2.760 -18.972 6.761 1.00 97.19 74 LEU A N 1
ATOM 602 C CA . LEU A 1 74 ? 1.468 -18.288 6.645 1.00 97.19 74 LEU A CA 1
ATOM 603 C C . LEU A 1 74 ? 0.511 -18.997 5.672 1.00 97.19 74 LEU A C 1
ATOM 605 O O . LEU A 1 74 ? -0.626 -18.568 5.510 1.00 97.19 74 LEU A O 1
ATOM 609 N N . ARG A 1 75 ? 0.946 -20.071 5.008 1.00 94.44 75 ARG A N 1
ATOM 610 C CA . ARG A 1 75 ? 0.213 -20.704 3.902 1.00 94.44 75 ARG A CA 1
ATOM 611 C C . ARG A 1 75 ? -1.216 -21.109 4.251 1.00 94.44 75 ARG A C 1
ATOM 613 O O . ARG A 1 75 ? -2.110 -20.927 3.436 1.00 94.44 75 ARG A O 1
ATOM 620 N N . ASP A 1 76 ? -1.415 -21.670 5.438 1.00 93.69 76 ASP A N 1
ATOM 621 C CA . ASP A 1 76 ? -2.715 -22.144 5.920 1.00 93.69 76 ASP A CA 1
ATOM 622 C C . ASP A 1 76 ? -3.715 -21.009 6.162 1.00 93.69 76 ASP A C 1
ATOM 624 O O . ASP A 1 76 ? -4.912 -21.229 6.019 1.00 93.69 76 ASP A O 1
ATOM 628 N N . ILE A 1 77 ? -3.232 -19.809 6.496 1.00 94.44 77 ILE A N 1
ATOM 629 C CA . ILE A 1 77 ? -4.083 -18.630 6.709 1.00 94.44 77 ILE A CA 1
ATOM 630 C C . ILE A 1 77 ? -4.193 -17.747 5.460 1.00 94.44 77 ILE A C 1
ATOM 632 O O . ILE A 1 77 ? -5.093 -16.923 5.373 1.00 94.44 77 ILE A O 1
ATOM 636 N N . LEU A 1 78 ? -3.285 -17.890 4.494 1.00 94.06 78 LEU A N 1
ATOM 637 C CA . LEU A 1 78 ? -3.341 -17.173 3.219 1.00 94.06 78 LEU A CA 1
ATOM 638 C C . LEU A 1 78 ? -4.295 -17.838 2.207 1.00 94.06 78 LEU A C 1
ATOM 640 O O . LEU A 1 78 ? -4.866 -17.129 1.384 1.00 94.06 78 LEU A O 1
ATOM 644 N N . ASP A 1 79 ? -4.471 -19.162 2.306 1.00 84.62 79 ASP A N 1
ATOM 645 C CA . ASP A 1 79 ? -5.368 -20.048 1.536 1.00 84.62 79 ASP A CA 1
ATOM 646 C C . ASP A 1 79 ? -5.913 -19.490 0.199 1.00 84.62 79 ASP A C 1
ATOM 648 O O . ASP A 1 79 ? -5.136 -19.160 -0.698 1.00 84.62 79 ASP A O 1
ATOM 652 N N . ASP A 1 80 ? -7.239 -19.389 0.043 1.00 91.00 80 ASP A N 1
ATOM 653 C CA . ASP A 1 80 ? -7.929 -18.917 -1.164 1.00 91.00 80 ASP A CA 1
ATOM 654 C C . ASP A 1 80 ? -7.960 -17.384 -1.296 1.00 91.00 80 ASP A C 1
ATOM 656 O O . ASP A 1 80 ? -8.566 -16.844 -2.224 1.00 91.00 80 ASP A O 1
ATOM 660 N N . LYS A 1 81 ? -7.325 -16.667 -0.361 1.00 96.44 81 LYS A N 1
ATOM 661 C CA . LYS A 1 81 ? -7.380 -15.203 -0.261 1.00 96.44 81 LYS A CA 1
ATOM 662 C C . LYS A 1 81 ? -6.312 -14.506 -1.080 1.00 96.44 81 LYS A C 1
ATOM 664 O O . LYS A 1 81 ? -6.421 -13.297 -1.289 1.00 96.44 81 LYS A O 1
ATOM 669 N N . VAL A 1 82 ? -5.290 -15.231 -1.528 1.00 96.81 82 VAL A N 1
ATOM 670 C CA . VAL A 1 82 ? -4.154 -14.658 -2.251 1.00 96.81 82 VAL A CA 1
ATOM 671 C C . VAL A 1 82 ? -3.677 -15.559 -3.386 1.00 96.81 82 VAL A C 1
ATOM 673 O O . VAL A 1 82 ? -3.878 -16.772 -3.374 1.00 96.81 82 VAL A O 1
ATOM 676 N N . GLU A 1 83 ? -2.943 -14.974 -4.328 1.00 95.56 83 GLU A N 1
ATOM 677 C CA . GLU A 1 83 ? -2.011 -15.708 -5.177 1.00 95.56 83 GLU A CA 1
ATOM 678 C C . GLU A 1 83 ? -0.580 -15.456 -4.725 1.00 95.56 83 GLU A C 1
ATOM 680 O O . GLU A 1 83 ? -0.176 -14.325 -4.453 1.00 95.56 83 GLU A O 1
ATOM 685 N N . ILE A 1 84 ? 0.192 -16.537 -4.677 1.00 95.38 84 ILE A N 1
ATOM 686 C CA . ILE A 1 84 ? 1.612 -16.514 -4.342 1.00 95.38 84 ILE A CA 1
ATOM 687 C C . ILE A 1 84 ? 2.376 -16.573 -5.664 1.00 95.38 84 ILE A C 1
ATOM 689 O O . ILE A 1 84 ? 2.473 -17.630 -6.291 1.00 95.38 84 ILE A O 1
ATOM 693 N N . LEU A 1 85 ? 2.877 -15.423 -6.103 1.00 93.62 85 LEU A N 1
ATOM 694 C CA . LEU A 1 85 ? 3.448 -15.227 -7.430 1.00 93.62 85 LEU A CA 1
ATOM 695 C C . LEU A 1 85 ? 4.979 -15.145 -7.335 1.00 93.62 85 LEU A C 1
ATOM 697 O O . LEU A 1 85 ? 5.497 -14.245 -6.676 1.00 93.62 85 LEU A O 1
ATOM 701 N N . PRO A 1 86 ? 5.738 -16.074 -7.938 1.00 93.88 86 PRO A N 1
ATOM 702 C CA . PRO A 1 86 ? 7.180 -16.139 -7.728 1.00 93.88 86 PRO A CA 1
ATOM 703 C C . PRO A 1 86 ? 7.920 -14.974 -8.397 1.00 93.88 86 PRO A C 1
ATOM 705 O O . PRO A 1 86 ? 7.603 -14.591 -9.523 1.00 93.88 86 PRO A O 1
ATOM 708 N N . LEU A 1 87 ? 8.959 -14.481 -7.725 1.00 90.56 87 LEU A N 1
ATOM 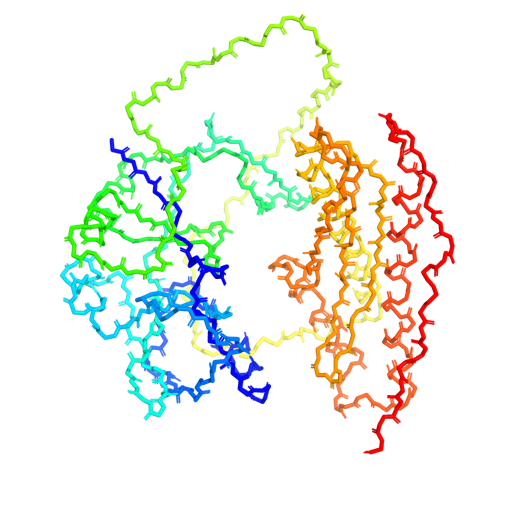709 C CA . LEU A 1 87 ? 9.969 -13.564 -8.257 1.00 90.56 87 LEU A CA 1
ATOM 710 C C . LEU A 1 87 ? 11.283 -14.322 -8.480 1.00 90.56 87 LEU A C 1
ATOM 712 O O . LEU A 1 87 ? 11.615 -15.255 -7.745 1.00 90.56 87 LEU A O 1
ATOM 716 N N . LYS A 1 88 ? 12.066 -13.904 -9.474 1.00 86.06 88 LYS A N 1
ATOM 717 C CA . LYS A 1 88 ? 13.403 -14.444 -9.730 1.00 86.06 88 LYS A CA 1
ATOM 718 C C . LYS A 1 88 ? 14.432 -13.622 -8.964 1.00 86.06 88 LYS A C 1
ATOM 720 O O . LYS A 1 88 ? 14.686 -12.468 -9.286 1.00 86.06 88 LYS A O 1
ATOM 725 N N . TYR A 1 89 ? 15.076 -14.239 -7.982 1.00 82.56 89 TYR A N 1
ATOM 726 C CA . TYR A 1 89 ? 16.263 -13.679 -7.353 1.00 82.56 89 TYR A CA 1
ATOM 727 C C . TYR A 1 89 ? 17.335 -14.757 -7.226 1.00 82.56 89 TYR A C 1
ATOM 729 O O . TYR A 1 89 ? 17.077 -15.878 -6.799 1.00 82.56 89 TYR A O 1
ATOM 737 N N . SER A 1 90 ? 18.569 -14.430 -7.606 1.00 73.75 90 SER A N 1
ATOM 738 C CA . SER A 1 90 ? 19.646 -15.421 -7.763 1.00 73.75 90 SER A CA 1
ATOM 739 C C . SER A 1 90 ? 20.051 -16.156 -6.477 1.00 73.75 90 SER A C 1
ATOM 741 O O . SER A 1 90 ? 20.761 -17.159 -6.551 1.00 73.75 90 SER A O 1
ATOM 743 N N . LYS A 1 91 ? 19.637 -15.674 -5.298 1.00 74.75 91 LYS A N 1
ATOM 744 C CA . LYS A 1 91 ? 20.063 -16.215 -3.997 1.00 74.75 91 LYS A CA 1
ATOM 745 C C . LYS A 1 91 ? 18.958 -16.912 -3.204 1.00 74.75 91 LYS A C 1
ATOM 747 O O . LYS A 1 91 ? 19.291 -17.647 -2.277 1.00 74.75 91 LYS A O 1
ATOM 752 N N . GLU A 1 92 ? 17.686 -16.655 -3.504 1.00 80.38 92 GLU A N 1
ATOM 753 C CA . GLU A 1 92 ? 16.532 -17.138 -2.728 1.00 80.38 92 GLU A CA 1
ATOM 754 C C . GLU A 1 92 ? 15.204 -16.884 -3.457 1.00 80.38 92 GLU A C 1
ATOM 756 O O . GLU A 1 92 ? 15.150 -16.112 -4.413 1.00 80.38 92 GLU A O 1
ATOM 761 N N . ASN A 1 93 ? 14.128 -17.487 -2.944 1.00 88.56 93 ASN A N 1
ATOM 762 C CA . ASN A 1 93 ? 12.787 -17.359 -3.501 1.00 88.56 93 ASN A CA 1
ATOM 763 C C . ASN A 1 93 ? 11.981 -16.228 -2.820 1.00 88.56 93 ASN A C 1
ATOM 765 O O . ASN A 1 93 ? 11.509 -16.359 -1.688 1.00 88.56 93 ASN A O 1
ATOM 769 N N . TYR A 1 94 ? 11.863 -15.137 -3.577 1.00 92.88 94 TYR A N 1
ATOM 770 C CA . TYR A 1 94 ? 10.812 -14.113 -3.638 1.00 92.88 94 TYR A CA 1
ATOM 771 C C . TYR A 1 94 ? 9.396 -14.590 -3.997 1.00 92.88 94 TYR A C 1
ATOM 773 O O . TYR A 1 94 ? 9.264 -15.266 -5.014 1.00 92.88 94 TYR A O 1
ATOM 781 N N . TYR A 1 95 ? 8.341 -14.157 -3.295 1.00 94.50 95 TYR A N 1
ATOM 782 C CA . TYR A 1 95 ? 6.967 -14.230 -3.793 1.00 94.50 95 TYR A CA 1
ATOM 783 C C . TYR A 1 95 ? 6.211 -12.918 -3.574 1.00 94.50 95 TYR A C 1
ATOM 785 O O . TYR A 1 95 ? 6.112 -12.458 -2.439 1.00 94.50 95 TYR A O 1
ATOM 793 N N . VAL A 1 96 ? 5.638 -12.345 -4.633 1.00 92.75 96 VAL A N 1
ATOM 794 C CA . VAL A 1 96 ? 4.612 -11.300 -4.514 1.00 92.75 96 VAL A CA 1
ATOM 795 C C . VAL A 1 96 ? 3.316 -11.951 -4.049 1.00 92.75 96 VAL A C 1
ATOM 797 O O . VAL A 1 96 ? 2.935 -13.020 -4.532 1.00 92.75 96 VAL A O 1
ATOM 800 N N . ILE A 1 97 ? 2.640 -11.303 -3.109 1.00 95.12 97 ILE A N 1
ATOM 801 C CA . ILE A 1 97 ? 1.349 -11.733 -2.585 1.00 95.12 97 ILE A CA 1
ATOM 802 C C . ILE A 1 97 ? 0.266 -10.867 -3.217 1.00 95.12 97 ILE A C 1
ATOM 804 O O . ILE A 1 97 ? -0.014 -9.758 -2.759 1.00 95.12 97 ILE A O 1
ATOM 808 N N . ASN A 1 98 ? -0.356 -11.386 -4.275 1.00 93.94 98 ASN A N 1
ATOM 809 C CA . ASN A 1 98 ? -1.521 -10.748 -4.872 1.00 93.94 98 ASN A CA 1
ATOM 810 C C . ASN A 1 98 ? -2.753 -11.065 -4.019 1.00 93.94 98 ASN A C 1
ATOM 812 O O . ASN A 1 98 ? -3.229 -12.198 -4.010 1.00 93.94 98 ASN A O 1
ATOM 816 N N . VAL A 1 99 ? -3.251 -10.087 -3.267 1.00 95.25 99 VAL A N 1
ATOM 817 C CA . VAL A 1 99 ? -4.408 -10.275 -2.383 1.00 95.25 99 VAL A CA 1
ATOM 818 C C . VAL A 1 99 ? -5.690 -10.216 -3.203 1.00 95.25 99 VAL A C 1
ATOM 820 O O . VAL A 1 99 ? -6.060 -9.148 -3.671 1.00 95.25 99 VAL A O 1
ATOM 823 N N . LEU A 1 100 ? -6.380 -11.351 -3.327 1.00 96.00 100 LEU A N 1
ATOM 824 C CA . LEU A 1 100 ? -7.647 -11.494 -4.054 1.00 96.00 100 LEU A CA 1
ATOM 825 C C . LEU A 1 100 ? -8.855 -11.031 -3.231 1.00 96.00 100 LEU A C 1
ATOM 827 O O . LEU A 1 100 ? -9.912 -10.698 -3.763 1.00 96.00 100 LEU A O 1
ATOM 831 N N . ASN A 1 101 ? -8.717 -11.060 -1.906 1.00 97.06 101 ASN A N 1
ATOM 832 C CA . ASN A 1 101 ? -9.799 -10.777 -0.976 1.00 97.06 101 ASN A CA 1
ATOM 833 C C . ASN A 1 101 ? -10.030 -9.265 -0.830 1.00 97.06 101 ASN A C 1
ATOM 835 O O . ASN A 1 101 ? -9.449 -8.629 0.048 1.00 97.06 101 ASN A O 1
ATOM 839 N N . VAL A 1 102 ? -10.870 -8.688 -1.688 1.00 96.44 102 VAL A N 1
ATOM 840 C CA . VAL A 1 102 ? -11.247 -7.265 -1.645 1.00 96.44 102 VAL A CA 1
ATOM 841 C C . VAL A 1 102 ? -12.637 -7.118 -1.034 1.00 96.44 102 VAL A C 1
ATOM 843 O O . VAL A 1 102 ? -13.598 -7.728 -1.503 1.00 96.44 102 VAL A O 1
ATOM 846 N N . LEU A 1 103 ? -12.749 -6.319 0.027 1.00 96.31 103 LEU A N 1
ATOM 847 C CA . LEU A 1 103 ? -13.956 -6.201 0.839 1.00 96.31 103 LEU A CA 1
ATOM 848 C C . LEU A 1 103 ? -14.502 -4.774 0.811 1.00 96.31 103 LEU A C 1
ATOM 850 O O . LEU A 1 103 ? -13.780 -3.812 1.045 1.00 96.31 103 LEU A O 1
ATOM 854 N N . ASP A 1 104 ? -15.807 -4.639 0.603 1.00 96.19 104 ASP A N 1
ATOM 855 C CA . ASP A 1 104 ? -16.547 -3.434 0.982 1.00 96.19 104 ASP A CA 1
ATOM 856 C C . ASP A 1 104 ? -16.802 -3.538 2.483 1.00 96.19 104 ASP A C 1
ATOM 858 O O . ASP A 1 104 ? -17.751 -4.204 2.877 1.00 96.19 104 ASP A O 1
ATOM 862 N N . ALA A 1 105 ? -15.921 -3.011 3.330 1.00 96.56 105 ALA A N 1
ATOM 863 C CA . ALA A 1 105 ? -15.938 -3.307 4.766 1.00 96.56 105 ALA A CA 1
ATOM 864 C C . ALA A 1 105 ? -16.056 -2.080 5.672 1.00 96.56 105 ALA A C 1
ATOM 866 O O . ALA A 1 105 ? -16.002 -2.234 6.892 1.00 96.56 105 ALA A O 1
ATOM 867 N N . ILE A 1 106 ? -16.229 -0.884 5.116 1.00 96.44 106 ILE A N 1
ATOM 868 C CA . ILE A 1 106 ? -16.202 0.361 5.882 1.00 96.44 106 ILE A CA 1
ATOM 869 C C . ILE A 1 106 ? -17.590 0.725 6.415 1.00 96.44 106 ILE A C 1
ATOM 871 O O . ILE A 1 106 ? -18.581 0.773 5.689 1.00 96.44 106 ILE A O 1
ATOM 875 N N . ASP A 1 107 ? -17.655 1.036 7.709 1.00 95.44 107 ASP A N 1
ATOM 876 C CA . ASP A 1 107 ? -18.798 1.700 8.327 1.00 95.44 107 ASP A CA 1
ATOM 877 C C . ASP A 1 107 ? -18.634 3.217 8.181 1.00 95.44 107 ASP A C 1
ATOM 879 O O . ASP A 1 107 ? -18.118 3.912 9.062 1.00 95.44 107 ASP A O 1
ATOM 883 N N . TYR A 1 108 ? -19.105 3.740 7.051 1.00 91.50 108 TYR A N 1
ATOM 884 C CA . TYR A 1 108 ? -19.054 5.165 6.720 1.00 91.50 108 TYR A CA 1
ATOM 885 C C . TYR A 1 108 ? -19.771 6.078 7.724 1.00 91.50 108 TYR A C 1
ATOM 887 O O . TYR A 1 108 ? -19.549 7.286 7.711 1.00 91.50 108 TYR A O 1
ATOM 895 N N . THR A 1 109 ? -20.615 5.534 8.610 1.00 93.81 109 THR A N 1
ATOM 896 C CA . THR A 1 109 ? -21.260 6.325 9.671 1.00 93.81 109 THR A CA 1
ATOM 897 C C . THR A 1 109 ? -20.325 6.626 10.843 1.00 93.81 109 THR A C 1
ATOM 899 O O . THR A 1 109 ? -20.612 7.521 11.640 1.00 93.81 109 THR A O 1
ATOM 902 N N . LYS A 1 110 ? -19.212 5.889 10.950 1.00 91.31 110 LYS A N 1
ATOM 903 C CA . LYS A 1 110 ? -18.223 5.995 12.034 1.00 91.31 110 LYS A CA 1
ATOM 904 C C . LYS A 1 110 ? -16.809 6.296 11.543 1.00 91.31 110 LYS A C 1
ATOM 906 O O . LYS A 1 110 ? -15.985 6.727 12.350 1.00 91.31 110 LYS A O 1
ATOM 911 N N . ALA A 1 111 ? -16.517 6.027 10.273 1.00 90.25 111 ALA A N 1
ATOM 912 C CA . ALA A 1 111 ? -15.227 6.317 9.666 1.00 90.25 111 ALA A CA 1
ATOM 913 C C . ALA A 1 111 ? -15.040 7.828 9.466 1.00 90.25 111 ALA A C 1
ATOM 915 O O . ALA A 1 111 ? -15.996 8.557 9.202 1.00 90.25 111 ALA A O 1
ATOM 916 N N . GLU A 1 112 ? -13.791 8.280 9.538 1.00 85.12 112 GLU A N 1
ATOM 917 C CA . GLU A 1 112 ? -13.394 9.628 9.131 1.00 85.12 112 GLU A CA 1
ATOM 918 C C . GLU A 1 112 ? -12.482 9.504 7.914 1.00 85.12 112 GLU A C 1
ATOM 920 O O . GLU A 1 112 ? -11.532 8.715 7.905 1.00 85.12 112 GLU A O 1
ATOM 925 N N . TYR A 1 113 ? -12.809 10.243 6.861 1.00 83.00 113 TYR A N 1
ATOM 926 C CA . TYR A 1 113 ? -12.139 10.143 5.574 1.00 83.00 113 TYR A CA 1
ATOM 927 C C . TYR A 1 113 ? -12.221 11.460 4.814 1.00 83.00 113 TYR A C 1
ATOM 929 O O . TYR A 1 113 ? -13.100 12.292 5.049 1.00 83.00 113 TYR A O 1
ATOM 937 N N . LEU A 1 114 ? -11.271 11.631 3.905 1.00 66.75 114 LEU A N 1
ATOM 938 C CA . LEU A 1 114 ? -11.226 12.721 2.946 1.00 66.75 114 LEU A CA 1
ATOM 939 C C . LEU A 1 114 ? -11.690 12.200 1.589 1.00 66.75 114 LEU A C 1
ATOM 941 O O . LEU A 1 114 ? -11.482 11.028 1.267 1.00 66.75 114 LEU A O 1
ATOM 945 N N . THR A 1 115 ? -12.303 13.071 0.798 1.00 65.38 115 THR A N 1
ATOM 946 C CA . THR A 1 115 ? -12.755 12.761 -0.560 1.00 65.38 115 THR A CA 1
ATOM 947 C C . THR A 1 115 ? -12.147 13.732 -1.557 1.00 65.38 115 THR A C 1
ATOM 949 O O . THR A 1 115 ? -11.859 14.879 -1.216 1.00 65.38 115 THR A O 1
ATOM 952 N N . PHE A 1 116 ? -12.017 13.283 -2.800 1.00 59.56 116 PHE A N 1
ATOM 953 C CA . PHE A 1 116 ? -11.830 14.165 -3.946 1.00 59.56 116 PHE A CA 1
ATOM 954 C C . PHE A 1 116 ? -13.071 15.024 -4.201 1.00 59.56 116 PHE A C 1
ATOM 956 O O . PHE A 1 116 ? -14.161 14.740 -3.694 1.00 59.56 116 PHE A O 1
ATOM 963 N N . ASP A 1 117 ? -12.918 16.027 -5.067 1.00 56.19 117 ASP A N 1
ATOM 964 C CA . ASP A 1 117 ? -14.027 16.856 -5.557 1.00 56.19 117 ASP A CA 1
ATOM 965 C C . ASP A 1 117 ? -15.103 16.025 -6.287 1.00 56.19 117 ASP A C 1
ATOM 967 O O . ASP A 1 117 ? -16.270 16.412 -6.322 1.00 56.19 117 ASP A O 1
ATOM 971 N N . ASP A 1 118 ? -14.729 14.863 -6.838 1.00 60.50 118 ASP A N 1
ATOM 972 C CA . ASP A 1 118 ? -15.637 13.914 -7.497 1.00 60.50 118 ASP A CA 1
ATOM 973 C C . ASP A 1 118 ? -16.325 12.924 -6.531 1.00 60.50 118 ASP A C 1
ATOM 975 O O . ASP A 1 118 ? -17.121 12.088 -6.959 1.00 60.50 118 ASP A O 1
ATOM 979 N N . GLY A 1 119 ? -16.047 13.027 -5.227 1.00 65.44 119 GLY A N 1
ATOM 980 C CA . GLY A 1 119 ? -16.650 12.206 -4.178 1.00 65.44 119 GLY A CA 1
ATOM 981 C C . GLY A 1 119 ? -15.982 10.849 -3.938 1.00 65.44 119 GLY A C 1
ATOM 982 O O . GLY A 1 119 ? -16.383 10.156 -3.001 1.00 65.44 119 GLY A O 1
ATOM 983 N N . ARG A 1 120 ? -14.960 10.459 -4.716 1.00 73.88 120 ARG A N 1
ATOM 984 C CA . ARG A 1 120 ? -14.164 9.256 -4.413 1.00 73.88 120 ARG A CA 1
ATOM 985 C C . ARG A 1 120 ? -13.409 9.438 -3.099 1.00 73.88 120 ARG A C 1
ATOM 987 O O . ARG A 1 120 ? -12.927 10.533 -2.804 1.00 73.88 120 ARG A O 1
ATOM 994 N N . VAL A 1 121 ? -13.300 8.369 -2.309 1.00 73.06 121 VAL A N 1
ATOM 995 C CA . VAL A 1 121 ? -12.502 8.383 -1.076 1.00 73.06 121 VAL A CA 1
ATOM 996 C C . VAL A 1 121 ? -11.037 8.577 -1.457 1.00 73.06 121 VAL A C 1
ATOM 998 O O . VAL A 1 121 ? -10.502 7.805 -2.241 1.00 73.06 121 VAL A O 1
ATOM 1001 N N . TYR A 1 122 ? -10.417 9.622 -0.911 1.00 65.88 122 TYR A N 1
ATOM 1002 C CA . TYR A 1 122 ? -8.988 9.907 -1.040 1.00 65.88 122 TYR A CA 1
ATOM 1003 C C . TYR A 1 122 ? -8.192 9.080 -0.027 1.00 65.88 122 TYR A C 1
ATOM 1005 O O . TYR A 1 122 ? -7.246 8.383 -0.375 1.00 65.88 122 TYR A O 1
ATOM 1013 N N . ARG A 1 123 ? -8.578 9.156 1.254 1.00 64.31 123 ARG A N 1
ATOM 1014 C CA . ARG A 1 123 ? -7.931 8.418 2.348 1.00 64.31 123 ARG A CA 1
ATOM 1015 C C . ARG A 1 123 ? -8.804 8.406 3.592 1.00 64.31 123 ARG A C 1
ATOM 1017 O O . ARG A 1 123 ? -9.481 9.390 3.893 1.00 64.31 123 ARG A O 1
ATOM 1024 N N . PHE A 1 124 ? -8.683 7.347 4.384 1.00 77.62 124 PHE A N 1
ATOM 1025 C CA . PHE A 1 124 ? -9.204 7.291 5.746 1.00 77.62 124 PHE A CA 1
ATOM 1026 C C . PHE A 1 124 ? -8.225 7.914 6.750 1.00 77.62 124 PHE A C 1
ATOM 1028 O O . PHE A 1 124 ? -7.075 7.487 6.875 1.00 77.62 124 PHE A O 1
ATOM 1035 N N . THR A 1 125 ? -8.684 8.915 7.502 1.00 76.50 125 THR A N 1
ATOM 1036 C CA . THR A 1 125 ? -7.969 9.429 8.684 1.00 76.50 125 THR A CA 1
ATOM 1037 C C . THR A 1 125 ? -8.281 8.593 9.921 1.00 76.50 125 THR A C 1
ATOM 1039 O O . THR A 1 125 ? -7.460 8.504 10.831 1.00 76.50 125 THR A O 1
ATOM 1042 N N . LYS A 1 126 ? -9.448 7.937 9.937 1.00 84.69 126 LYS A N 1
ATOM 1043 C CA . LYS A 1 126 ? -9.846 6.968 10.954 1.00 84.69 126 LYS A CA 1
ATOM 1044 C C . LYS A 1 126 ? -10.693 5.869 10.330 1.00 84.69 126 LYS A C 1
ATOM 1046 O O . LYS A 1 126 ? -11.808 6.113 9.865 1.00 84.69 126 LYS A O 1
ATOM 1051 N N . TYR A 1 127 ? -10.180 4.646 10.379 1.00 89.50 127 TYR A N 1
ATOM 1052 C CA . TYR A 1 127 ? -10.908 3.477 9.915 1.00 89.50 127 TYR A CA 1
ATOM 1053 C C . TYR A 1 127 ? -12.016 3.085 10.899 1.00 89.50 127 TYR A C 1
ATOM 1055 O O . TYR A 1 127 ? -11.827 3.058 12.116 1.00 89.50 127 TYR A O 1
ATOM 1063 N N . ALA A 1 128 ? -13.174 2.722 10.356 1.00 94.19 128 ALA A N 1
ATOM 1064 C CA . ALA A 1 128 ? -14.213 2.011 11.083 1.00 94.19 128 ALA A CA 1
ATOM 1065 C C . ALA A 1 128 ? -14.680 0.845 10.218 1.00 94.19 128 ALA A C 1
ATOM 1067 O O . ALA A 1 128 ? -15.229 1.064 9.141 1.00 94.19 128 ALA A O 1
ATOM 1068 N N . PHE A 1 129 ? -14.449 -0.385 10.676 1.00 95.94 129 PHE A N 1
ATOM 1069 C CA . PHE A 1 129 ? -14.836 -1.578 9.929 1.00 95.94 129 PHE A CA 1
ATOM 1070 C C . PHE A 1 129 ? -16.176 -2.135 10.412 1.00 95.94 129 PHE A C 1
ATOM 1072 O O . PHE A 1 129 ? -16.510 -2.098 11.599 1.00 95.94 129 PHE A O 1
ATOM 1079 N N . ILE A 1 130 ? -16.933 -2.703 9.478 1.00 97.12 130 ILE A N 1
ATOM 1080 C CA . ILE A 1 130 ? -18.096 -3.538 9.758 1.00 97.12 130 ILE A CA 1
ATOM 1081 C C . ILE A 1 130 ? -17.568 -4.896 10.228 1.00 97.12 130 ILE A C 1
ATOM 1083 O O . ILE A 1 130 ? -17.077 -5.682 9.417 1.00 97.12 130 ILE A O 1
ATOM 1087 N N . GLU A 1 131 ? -17.681 -5.174 11.530 1.00 95.75 131 GLU A N 1
ATOM 1088 C CA . GLU A 1 131 ? -17.092 -6.359 12.176 1.00 95.75 131 GLU A CA 1
ATOM 1089 C C . GLU A 1 131 ? -17.387 -7.658 11.417 1.00 95.75 131 GLU A C 1
ATOM 1091 O O . GLU A 1 131 ? -16.468 -8.393 11.070 1.00 95.75 131 GLU A O 1
ATOM 1096 N N . GLU A 1 132 ? -18.652 -7.907 11.076 1.00 96.06 132 GLU A N 1
ATOM 1097 C CA . GLU A 1 132 ? -19.076 -9.136 10.391 1.00 96.06 132 GLU A CA 1
ATOM 1098 C C . GLU A 1 132 ? -18.436 -9.330 9.008 1.00 96.06 132 GLU A C 1
ATOM 1100 O O . GLU A 1 132 ? -18.349 -10.460 8.532 1.00 96.06 132 GLU A O 1
ATOM 1105 N N . LYS A 1 133 ? -17.972 -8.253 8.357 1.00 96.88 133 LYS A N 1
ATOM 1106 C CA . LYS A 1 133 ? -17.312 -8.333 7.048 1.00 96.88 133 LYS A CA 1
ATOM 1107 C C . LYS A 1 133 ? -15.813 -8.622 7.156 1.00 96.88 133 LYS A C 1
ATOM 1109 O O . LYS A 1 133 ? -15.269 -9.263 6.266 1.00 96.88 133 LYS A O 1
ATOM 1114 N N . VAL A 1 134 ? -15.156 -8.191 8.236 1.00 96.56 134 VAL A N 1
ATOM 1115 C CA . VAL A 1 134 ? -13.706 -8.397 8.454 1.00 96.56 134 VAL A CA 1
ATOM 1116 C C . VAL A 1 134 ? -13.392 -9.577 9.373 1.00 96.56 134 VAL A C 1
ATOM 1118 O O . VAL A 1 134 ? -12.254 -10.043 9.453 1.00 96.56 134 VAL A O 1
ATOM 1121 N N . LYS A 1 135 ? -14.399 -10.098 10.073 1.00 94.38 135 LYS A N 1
ATOM 1122 C CA . LYS A 1 135 ? -14.266 -11.274 10.924 1.00 94.38 135 LYS A CA 1
ATOM 1123 C C . LYS A 1 135 ? -13.836 -12.487 10.106 1.00 94.38 135 LYS A C 1
ATOM 1125 O O . LYS A 1 135 ? -14.387 -12.770 9.044 1.00 94.38 135 LYS A O 1
ATOM 1130 N N . SER A 1 136 ? -12.843 -13.208 10.626 1.00 92.12 136 SER A N 1
ATOM 1131 C CA . SER A 1 136 ? -12.249 -14.374 9.958 1.00 92.12 136 SER A CA 1
ATOM 1132 C C . SER A 1 136 ? -11.662 -14.069 8.571 1.00 92.12 136 SER A C 1
ATOM 1134 O O . SER A 1 136 ? -11.548 -14.973 7.748 1.00 92.12 136 SER A O 1
ATOM 1136 N N . GLN A 1 137 ? -11.274 -12.814 8.312 1.00 96.69 137 GLN A N 1
ATOM 1137 C CA . GLN A 1 137 ? -10.526 -12.419 7.119 1.00 96.69 137 GLN A CA 1
ATOM 1138 C C . GLN A 1 137 ? -9.056 -12.201 7.507 1.00 96.69 137 GLN A C 1
ATOM 1140 O O . GLN A 1 137 ? -8.719 -11.146 8.045 1.00 96.69 137 GLN A O 1
ATOM 1145 N N . PRO A 1 138 ? -8.172 -13.196 7.310 1.00 96.38 138 PRO A N 1
ATOM 1146 C CA . PRO A 1 138 ? -6.777 -13.110 7.749 1.00 96.38 138 PRO A CA 1
ATOM 1147 C C . PRO A 1 138 ? -5.980 -12.043 6.995 1.00 96.38 138 PRO A C 1
ATOM 1149 O O . PRO A 1 138 ? -5.074 -11.440 7.569 1.00 96.38 138 PRO A O 1
ATOM 1152 N N . ILE A 1 139 ? -6.346 -11.797 5.738 1.00 97.81 139 ILE A N 1
ATOM 1153 C CA . ILE A 1 139 ? -5.757 -10.800 4.849 1.00 97.81 139 ILE A CA 1
ATOM 1154 C C . ILE A 1 139 ? -6.830 -10.281 3.885 1.00 97.81 139 ILE A C 1
ATOM 1156 O O . ILE A 1 139 ? -7.651 -11.065 3.394 1.00 97.81 139 ILE A O 1
ATOM 1160 N N . PHE A 1 140 ? -6.855 -8.973 3.636 1.00 97.31 140 PHE A N 1
ATOM 1161 C CA . PHE A 1 140 ? -7.783 -8.349 2.694 1.00 97.31 140 PHE A CA 1
ATOM 1162 C C . PHE A 1 140 ? -7.333 -6.953 2.239 1.00 97.31 140 PHE A C 1
ATOM 1164 O O . PHE A 1 140 ? -6.441 -6.343 2.831 1.00 97.31 140 PHE A O 1
ATOM 1171 N N . LYS A 1 141 ? -7.990 -6.448 1.195 1.00 95.12 141 LYS A N 1
ATOM 1172 C CA . LYS A 1 141 ? -7.948 -5.053 0.734 1.00 95.12 141 LYS A CA 1
ATOM 1173 C C . LYS A 1 141 ? -9.347 -4.439 0.761 1.00 95.12 141 LYS A C 1
ATOM 1175 O O . LYS A 1 141 ? -10.333 -5.154 0.955 1.00 95.12 141 LYS A O 1
ATOM 1180 N N . LEU A 1 142 ? -9.437 -3.130 0.556 1.00 92.69 142 LEU A N 1
ATOM 1181 C CA . LEU A 1 142 ? -10.702 -2.395 0.524 1.00 92.69 142 LEU A CA 1
ATOM 1182 C C . LEU A 1 142 ? -11.123 -2.054 -0.906 1.00 92.69 142 LEU A C 1
ATOM 1184 O O . LEU A 1 142 ? -10.269 -1.787 -1.748 1.00 92.69 142 LEU A O 1
ATOM 1188 N N . VAL A 1 143 ? -12.432 -2.043 -1.180 1.00 90.50 143 VAL A N 1
ATOM 1189 C CA . VAL A 1 143 ? -12.969 -1.676 -2.510 1.00 90.50 143 VAL A CA 1
ATOM 1190 C C . VAL A 1 143 ? -12.681 -0.224 -2.879 1.00 90.50 143 VAL A C 1
ATOM 1192 O O . VAL A 1 143 ? -12.627 0.103 -4.059 1.00 90.50 143 VAL A O 1
ATOM 1195 N N . GLU A 1 144 ? -12.485 0.637 -1.883 1.00 87.12 144 GLU A N 1
ATOM 1196 C CA . GLU A 1 144 ? -12.123 2.040 -2.067 1.00 87.12 144 GLU A CA 1
ATOM 1197 C C . GLU A 1 144 ? -10.706 2.185 -2.623 1.00 87.12 144 GLU A C 1
ATOM 1199 O O . GLU A 1 144 ? -10.448 3.063 -3.441 1.00 87.12 144 GLU A O 1
ATOM 1204 N N . HIS A 1 145 ? -9.799 1.293 -2.211 1.00 82.12 145 HIS A N 1
ATOM 1205 C CA . HIS A 1 145 ? -8.400 1.320 -2.617 1.00 82.12 145 HIS A CA 1
ATOM 1206 C C . HIS A 1 145 ? -7.860 -0.097 -2.889 1.00 82.12 145 HIS A C 1
ATOM 1208 O O . HIS A 1 145 ? -6.984 -0.596 -2.178 1.00 82.12 145 HIS A O 1
ATOM 1214 N N . PRO A 1 146 ? -8.351 -0.775 -3.941 1.00 80.12 146 PRO A N 1
ATOM 1215 C CA . PRO A 1 146 ? -8.045 -2.184 -4.184 1.00 80.12 146 PRO A CA 1
ATOM 1216 C C . PRO A 1 146 ? -6.586 -2.416 -4.592 1.00 80.12 146 PRO A C 1
ATOM 1218 O O . PRO A 1 146 ? -6.080 -3.527 -4.471 1.00 80.12 146 PRO A O 1
ATOM 1221 N N . LYS A 1 147 ? -5.883 -1.375 -5.048 1.00 77.44 147 LYS A N 1
ATOM 1222 C CA . LYS A 1 147 ? -4.474 -1.451 -5.458 1.00 77.44 147 LYS A CA 1
ATOM 1223 C C . LYS A 1 147 ? -3.495 -1.158 -4.321 1.00 77.44 147 LYS A C 1
ATOM 1225 O O . LYS A 1 147 ? -2.318 -1.459 -4.460 1.00 77.44 147 LYS A O 1
ATOM 1230 N N . SER A 1 148 ? -3.960 -0.621 -3.191 1.00 72.56 148 SER A N 1
ATOM 1231 C CA . SER A 1 148 ? -3.072 -0.087 -2.156 1.00 72.56 148 SER A CA 1
ATOM 1232 C C . SER A 1 148 ? -2.928 -1.021 -0.944 1.00 72.56 148 SER A C 1
ATOM 1234 O O . SER A 1 148 ? -2.457 -2.155 -1.058 1.00 72.56 148 SER A O 1
ATOM 1236 N N . GLU A 1 149 ? -3.291 -0.506 0.223 1.00 82.19 149 GLU A N 1
ATOM 1237 C CA . GLU A 1 149 ? -3.081 -1.003 1.564 1.00 82.19 149 GLU A CA 1
ATOM 1238 C C . GLU A 1 149 ? -3.611 -2.422 1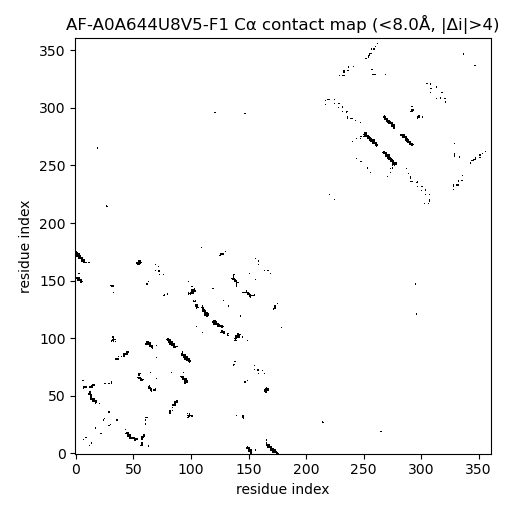.761 1.00 82.19 149 GLU A C 1
ATOM 1240 O O . GLU A 1 149 ? -4.716 -2.776 1.345 1.00 82.19 149 GLU A O 1
ATOM 1245 N N . VAL A 1 150 ? -2.810 -3.233 2.453 1.00 92.50 150 VAL A N 1
ATOM 1246 C CA . VAL A 1 150 ? -3.186 -4.589 2.842 1.00 92.50 150 VAL A CA 1
ATOM 1247 C C . VAL A 1 150 ? -3.455 -4.630 4.335 1.00 92.50 150 VAL A C 1
ATOM 1249 O O . VAL A 1 150 ? -2.596 -4.315 5.163 1.00 92.50 150 VAL A O 1
ATOM 1252 N N . PHE A 1 151 ? -4.661 -5.063 4.669 1.00 96.94 151 PHE A N 1
ATOM 1253 C CA . PHE A 1 151 ? -5.129 -5.227 6.032 1.00 96.94 151 PHE A CA 1
ATOM 1254 C C . PHE A 1 151 ? -5.037 -6.693 6.435 1.00 96.94 151 PHE A C 1
ATOM 1256 O O . PHE A 1 151 ? -5.275 -7.595 5.629 1.00 96.94 151 PHE A O 1
ATOM 1263 N N . VAL A 1 152 ? -4.696 -6.934 7.696 1.00 98.06 152 VAL A N 1
ATOM 1264 C CA . VAL A 1 152 ? -4.540 -8.275 8.256 1.00 98.06 152 VAL A CA 1
ATOM 1265 C C . VAL A 1 152 ? -5.182 -8.377 9.636 1.00 98.06 152 VAL A C 1
ATOM 1267 O O . VAL A 1 152 ? -5.342 -7.385 10.354 1.00 98.06 152 VAL A O 1
ATOM 1270 N N . SER A 1 153 ? -5.556 -9.595 10.016 1.00 97.56 153 SER A N 1
ATOM 1271 C CA . SER A 1 153 ? -6.181 -9.874 11.310 1.00 97.56 153 SER A CA 1
ATOM 1272 C C . SER A 1 153 ? -5.160 -10.063 12.441 1.00 97.56 153 SER A C 1
ATOM 1274 O O . SER A 1 153 ? -3.957 -10.236 12.218 1.00 97.56 153 SER A O 1
ATOM 1276 N N . ASP A 1 154 ? -5.658 -10.115 13.681 1.00 96.25 154 ASP A N 1
ATOM 1277 C CA . ASP A 1 154 ? -4.878 -10.558 14.846 1.00 96.25 154 ASP A CA 1
ATOM 1278 C C . ASP A 1 154 ? -4.241 -11.944 14.663 1.00 96.25 154 ASP A C 1
ATOM 1280 O O . ASP A 1 154 ? -3.139 -12.180 15.161 1.00 96.25 154 ASP A O 1
ATOM 1284 N N . GLU A 1 155 ? -4.904 -12.863 13.955 1.00 96.12 155 GLU A N 1
ATOM 1285 C CA . GLU A 1 155 ? -4.394 -14.216 13.706 1.00 96.12 155 GLU A CA 1
ATOM 1286 C C . GLU A 1 155 ? -3.135 -14.175 12.835 1.00 96.12 155 GLU A C 1
ATOM 1288 O O . GLU A 1 155 ? -2.109 -14.754 13.202 1.00 96.12 155 GLU A O 1
ATOM 1293 N N . PHE A 1 156 ? -3.183 -13.425 11.730 1.00 97.75 156 PHE A N 1
ATOM 1294 C CA . PHE A 1 156 ? -2.037 -13.237 10.844 1.00 97.75 156 PHE A CA 1
ATOM 1295 C C . PHE A 1 156 ? -0.861 -12.610 11.590 1.00 97.75 156 PHE A C 1
ATOM 1297 O O . PHE A 1 156 ? 0.254 -13.141 11.584 1.00 97.75 156 PHE A O 1
ATOM 1304 N N . ARG A 1 157 ? -1.119 -11.508 12.304 1.00 97.69 157 ARG A N 1
ATOM 1305 C CA . ARG A 1 157 ? -0.100 -10.811 13.093 1.00 97.69 157 ARG A CA 1
ATOM 1306 C C . ARG A 1 157 ? 0.515 -11.726 14.149 1.00 97.69 157 ARG A C 1
ATOM 1308 O O . ARG A 1 157 ? 1.737 -11.763 14.291 1.00 97.69 157 ARG A O 1
ATOM 1315 N N . SER A 1 158 ? -0.306 -12.475 14.880 1.00 97.06 158 SER A N 1
ATOM 1316 C CA . SER A 1 158 ? 0.176 -13.394 15.916 1.00 97.06 158 SER A CA 1
ATOM 1317 C C . SER A 1 158 ? 1.083 -14.466 15.321 1.00 97.06 158 SER A C 1
ATOM 1319 O O . SER A 1 158 ? 2.175 -14.690 15.842 1.00 97.06 158 SER A O 1
ATOM 1321 N N . ARG A 1 159 ? 0.712 -15.043 14.169 1.00 97.50 159 ARG A N 1
ATOM 1322 C CA . ARG A 1 159 ? 1.528 -16.053 13.481 1.00 97.50 159 ARG A CA 1
ATOM 1323 C C . ARG A 1 159 ? 2.909 -15.521 13.100 1.00 97.50 159 ARG A C 1
ATOM 1325 O O . ARG A 1 159 ? 3.909 -16.198 13.354 1.00 97.50 159 ARG A O 1
ATOM 1332 N N . VAL A 1 160 ? 2.966 -14.309 12.543 1.00 97.75 160 VAL A N 1
ATOM 1333 C CA . VAL A 1 160 ? 4.214 -13.611 12.184 1.00 97.75 160 VAL A CA 1
ATOM 1334 C C . VAL A 1 160 ? 5.115 -13.432 13.410 1.00 97.75 160 VAL A C 1
ATOM 1336 O O . VAL A 1 160 ? 6.306 -13.756 13.361 1.00 97.75 160 VAL A O 1
ATOM 1339 N N . LEU A 1 161 ? 4.549 -12.965 14.528 1.00 97.31 161 LEU A N 1
ATOM 1340 C CA . LEU A 1 161 ? 5.290 -12.708 15.766 1.00 97.31 161 LEU A CA 1
ATOM 1341 C C . LEU A 1 161 ? 5.788 -13.997 16.436 1.00 97.31 161 LEU A C 1
ATOM 1343 O O . LEU A 1 161 ? 6.956 -14.076 16.823 1.00 97.31 161 LEU A O 1
ATOM 1347 N N . GLU A 1 162 ? 4.939 -15.021 16.541 1.00 97.75 162 GLU A N 1
ATOM 1348 C CA . GLU A 1 162 ? 5.273 -16.319 17.144 1.00 97.75 162 GLU A CA 1
ATOM 1349 C C . GLU A 1 162 ? 6.428 -17.014 16.414 1.00 97.75 162 GLU A C 1
ATOM 1351 O O . GLU A 1 162 ? 7.343 -17.552 17.044 1.00 97.75 162 GLU A O 1
ATOM 1356 N N . HIS A 1 163 ? 6.424 -16.943 15.082 1.00 97.81 163 HIS A N 1
ATOM 1357 C CA . HIS A 1 163 ? 7.452 -17.549 14.237 1.00 97.81 163 HIS A CA 1
ATOM 1358 C C . HIS A 1 163 ? 8.667 -16.647 14.028 1.00 97.81 163 HIS A C 1
ATOM 1360 O O . HIS A 1 163 ? 9.634 -17.067 13.385 1.00 97.81 163 HIS A O 1
ATOM 1366 N N . LYS A 1 164 ? 8.661 -15.437 14.606 1.00 97.19 164 LYS A N 1
ATOM 1367 C CA . LYS A 1 164 ? 9.751 -14.456 14.521 1.00 97.19 164 LYS A CA 1
ATOM 1368 C C . LYS A 1 164 ? 10.123 -14.167 13.067 1.00 97.19 164 LYS A C 1
ATOM 1370 O O . LYS A 1 164 ? 11.304 -14.224 12.701 1.00 97.19 164 LYS A O 1
ATOM 1375 N N . LEU A 1 165 ? 9.111 -13.943 12.233 1.00 96.75 165 LEU A N 1
ATOM 1376 C CA . LEU A 1 165 ? 9.319 -13.446 10.880 1.00 96.75 165 LEU A CA 1
ATOM 1377 C C . LEU A 1 165 ? 9.715 -11.965 10.961 1.00 96.75 165 LEU A C 1
ATOM 1379 O O . LEU A 1 165 ? 9.172 -11.206 11.764 1.00 96.75 165 LEU A O 1
ATOM 1383 N N . ALA A 1 166 ? 10.722 -11.568 10.190 1.00 95.12 166 ALA A N 1
ATOM 1384 C CA . ALA A 1 166 ? 11.341 -10.249 10.284 1.00 95.12 166 ALA A CA 1
ATOM 1385 C C . ALA A 1 166 ? 10.843 -9.286 9.195 1.00 95.12 166 ALA A C 1
ATOM 1387 O O . ALA A 1 166 ? 10.440 -9.711 8.120 1.00 95.12 166 ALA A O 1
ATOM 1388 N N . GLY A 1 167 ? 10.925 -7.980 9.443 1.00 91.31 167 GLY A N 1
ATOM 1389 C CA . GLY A 1 167 ? 10.590 -6.955 8.447 1.00 91.31 167 GLY A CA 1
ATOM 1390 C C . GLY A 1 167 ? 9.132 -6.518 8.410 1.00 91.31 167 GLY A C 1
ATOM 1391 O O . GLY A 1 167 ? 8.814 -5.628 7.638 1.00 91.31 167 GLY A O 1
ATOM 1392 N N . PHE A 1 168 ? 8.261 -7.086 9.244 1.00 93.62 168 PHE A N 1
ATOM 1393 C CA . PHE A 1 168 ? 6.858 -6.683 9.326 1.00 93.62 168 PHE A CA 1
ATOM 1394 C C . PHE A 1 168 ? 6.676 -5.499 10.275 1.00 93.62 168 PHE A C 1
ATOM 1396 O O . PHE A 1 168 ? 7.139 -5.537 11.419 1.00 93.62 168 PHE A O 1
ATOM 1403 N N . GLU A 1 169 ? 5.924 -4.504 9.826 1.00 91.56 169 GLU A N 1
ATOM 1404 C CA . GLU A 1 169 ? 5.333 -3.455 10.644 1.00 91.56 169 GLU A CA 1
ATOM 1405 C C . GLU A 1 169 ? 3.805 -3.602 10.626 1.00 91.56 169 GLU A C 1
ATOM 1407 O O . GLU A 1 169 ? 3.200 -3.848 9.580 1.00 91.56 169 GLU A O 1
ATOM 1412 N N . PHE A 1 170 ? 3.188 -3.477 11.803 1.00 92.06 170 PHE A N 1
ATOM 1413 C CA . PHE A 1 170 ? 1.740 -3.560 11.973 1.00 92.06 170 PHE A CA 1
ATOM 1414 C C . PHE A 1 170 ? 1.233 -2.311 12.676 1.00 92.06 170 PHE A C 1
ATOM 1416 O O . PHE A 1 170 ? 1.567 -2.080 13.841 1.00 92.06 170 PHE A O 1
ATOM 1423 N N . ILE A 1 171 ? 0.392 -1.551 11.983 1.00 91.50 171 ILE A N 1
ATOM 1424 C CA . ILE A 1 171 ? -0.264 -0.362 12.524 1.00 91.50 171 ILE A CA 1
ATOM 1425 C C . ILE A 1 171 ? -1.692 -0.755 12.893 1.00 91.50 171 ILE A C 1
ATOM 1427 O O . ILE A 1 171 ? -2.440 -1.231 12.042 1.00 91.50 171 ILE A O 1
ATOM 1431 N N . GLU A 1 172 ? -2.070 -0.597 14.161 1.00 94.75 172 GLU A N 1
ATOM 1432 C CA . GLU A 1 172 ? -3.452 -0.822 14.592 1.00 94.75 172 GLU A CA 1
ATOM 1433 C C . GLU A 1 172 ? -4.339 0.255 13.970 1.00 94.75 172 GLU A C 1
ATOM 1435 O O . GLU A 1 172 ? -4.131 1.441 14.222 1.00 94.75 172 GLU A O 1
ATOM 1440 N N . VAL A 1 173 ? -5.310 -0.149 13.153 1.00 93.06 173 VAL A N 1
ATOM 1441 C CA . VAL A 1 173 ? -6.221 0.799 12.494 1.00 93.06 173 VAL A CA 1
ATOM 1442 C C . VAL A 1 173 ? -7.639 0.726 13.044 1.00 93.06 173 VAL A C 1
ATOM 1444 O O . VAL A 1 173 ? -8.404 1.671 12.870 1.00 93.06 173 VAL A O 1
ATOM 1447 N N . TRP A 1 174 ? -7.999 -0.371 13.718 1.00 95.69 174 TRP A N 1
ATOM 1448 C CA . TRP A 1 174 ? -9.329 -0.553 14.294 1.00 95.69 174 TRP A CA 1
ATOM 1449 C C . TRP A 1 174 ? -9.372 -1.667 15.348 1.00 95.69 174 TRP A C 1
ATOM 1451 O O . TRP A 1 174 ? -8.688 -2.683 15.208 1.00 95.69 174 TRP A O 1
ATOM 1461 N N . ASP A 1 175 ? -10.236 -1.499 16.353 1.00 94.06 175 ASP A N 1
ATOM 1462 C CA . ASP A 1 175 ? -10.540 -2.480 17.398 1.00 94.06 175 ASP A CA 1
ATOM 1463 C C . ASP A 1 175 ? -12.058 -2.557 17.624 1.00 94.06 175 ASP A C 1
ATOM 1465 O O . ASP A 1 175 ? -12.706 -1.550 17.917 1.00 94.06 175 ASP A O 1
ATOM 1469 N N . SER A 1 176 ? -12.623 -3.759 17.509 1.00 91.00 176 SER A N 1
ATOM 1470 C CA . SER A 1 176 ? -14.052 -4.021 17.702 1.00 91.00 176 SER A CA 1
ATOM 1471 C C . SER A 1 176 ? -14.522 -3.835 19.149 1.00 91.00 176 SER A C 1
ATOM 1473 O O . SER A 1 176 ? -15.717 -3.676 19.387 1.00 91.00 176 SER A O 1
ATOM 1475 N N . GLU A 1 177 ? -13.611 -3.882 20.126 1.00 85.88 177 GLU A N 1
ATOM 1476 C CA . GLU A 1 177 ? -13.941 -3.761 21.554 1.00 85.88 177 GLU A CA 1
ATOM 1477 C C . GLU A 1 177 ? -13.967 -2.306 22.036 1.00 85.88 177 GLU A C 1
ATOM 1479 O O . GLU A 1 177 ? -14.533 -2.003 23.090 1.00 85.88 177 GLU A O 1
ATOM 1484 N N . VAL A 1 178 ? -13.401 -1.384 21.254 1.00 79.06 178 VAL A N 1
ATOM 1485 C CA . VAL A 1 178 ? -13.416 0.042 21.570 1.00 79.06 178 VAL A CA 1
ATOM 1486 C C . VAL A 1 178 ? -14.742 0.628 21.091 1.00 79.06 178 VAL A C 1
ATOM 1488 O O . VAL A 1 178 ? -14.932 0.930 19.914 1.00 79.06 178 VAL A O 1
ATOM 1491 N N . SER A 1 179 ? -15.689 0.802 22.019 1.00 51.97 179 SER A N 1
ATOM 1492 C CA . SER A 1 179 ? -16.938 1.507 21.734 1.00 51.97 179 SER A CA 1
ATOM 1493 C C . SER A 1 179 ? -16.631 2.940 21.299 1.00 51.97 179 SER A C 1
ATOM 1495 O O . SER A 1 179 ? -16.111 3.733 22.087 1.00 51.97 179 SER A O 1
ATOM 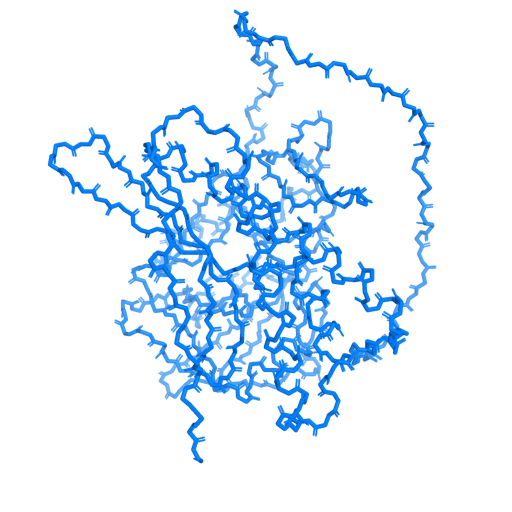1497 N N . THR A 1 180 ? -16.984 3.298 20.067 1.00 47.53 180 THR A N 1
ATOM 1498 C CA . THR A 1 180 ? -16.964 4.689 19.607 1.00 47.53 180 THR A CA 1
ATOM 1499 C C . THR A 1 180 ? -18.140 5.443 20.231 1.00 47.53 180 THR A C 1
ATOM 1501 O O . THR A 1 180 ? -19.124 5.748 19.555 1.00 47.53 180 THR A O 1
ATOM 1504 N N . GLU A 1 181 ? -18.082 5.720 21.534 1.00 33.09 181 GLU A N 1
ATOM 1505 C CA . GLU A 1 181 ? -18.837 6.855 22.054 1.00 33.09 181 GLU A CA 1
ATOM 1506 C C . GLU A 1 181 ? -18.168 8.137 21.535 1.00 33.09 181 GLU A C 1
ATOM 1508 O O . GLU A 1 181 ? -16.935 8.222 21.520 1.00 33.09 181 GLU A O 1
ATOM 1513 N N . PRO A 1 182 ? -18.943 9.128 21.061 1.00 34.09 182 PRO A N 1
ATOM 1514 C CA . PRO A 1 182 ? -18.374 10.389 20.626 1.00 34.09 182 PRO A CA 1
ATOM 1515 C C . PRO A 1 182 ? -17.691 11.042 21.826 1.00 34.09 182 PRO A C 1
ATOM 1517 O O . PRO A 1 182 ? -18.350 11.387 22.808 1.00 34.09 182 PRO A O 1
ATOM 1520 N N . ILE A 1 183 ? -16.379 11.249 21.745 1.00 32.19 183 ILE A N 1
ATOM 1521 C CA . ILE A 1 183 ? -15.714 12.206 22.624 1.00 32.19 183 ILE A CA 1
ATOM 1522 C C . ILE A 1 183 ? -16.310 13.561 22.245 1.00 32.19 183 ILE A C 1
ATOM 1524 O O . ILE A 1 183 ? -16.105 14.053 21.135 1.00 32.19 183 ILE A O 1
ATOM 1528 N N . ALA A 1 184 ? -17.143 14.113 23.129 1.00 28.20 184 ALA A N 1
ATOM 1529 C CA . ALA A 1 184 ? -17.689 15.447 22.953 1.00 28.20 184 ALA A CA 1
ATOM 1530 C C . ALA A 1 184 ? -16.514 16.423 22.765 1.00 28.20 184 ALA A C 1
ATOM 1532 O O . ALA A 1 184 ? -15.596 16.403 23.587 1.00 28.20 184 ALA A O 1
ATOM 1533 N N . PRO A 1 185 ? -16.509 17.256 21.711 1.00 33.25 185 PRO A N 1
ATOM 1534 C CA . PRO A 1 185 ? -15.462 18.248 21.554 1.00 33.25 185 PRO A CA 1
ATOM 1535 C C . PRO A 1 185 ? -15.516 19.194 22.754 1.00 33.25 185 PRO A C 1
ATOM 1537 O O . PRO A 1 185 ? -16.557 19.801 23.032 1.00 33.25 185 PRO A O 1
ATOM 1540 N N . GLU A 1 186 ? -14.401 19.301 23.478 1.00 30.34 186 GLU A N 1
ATOM 1541 C CA . GLU A 1 186 ? -14.214 20.393 24.422 1.00 30.34 186 GLU A CA 1
ATOM 1542 C C . GLU A 1 186 ? -14.400 21.712 23.670 1.00 30.34 186 GLU A C 1
ATOM 1544 O O . GLU A 1 186 ? -13.956 21.904 22.537 1.00 30.34 186 GLU A O 1
ATOM 1549 N N . ALA A 1 187 ? -15.202 22.578 24.277 1.00 34.12 187 ALA A N 1
ATOM 1550 C CA . ALA A 1 187 ? -15.779 23.738 23.636 1.00 34.12 187 ALA A CA 1
ATOM 1551 C C . ALA A 1 187 ? -14.707 24.731 23.172 1.00 34.12 187 ALA A C 1
ATOM 1553 O O . ALA A 1 187 ? -14.067 25.378 23.996 1.00 34.12 187 ALA A O 1
ATOM 1554 N N . GLY A 1 188 ? -14.627 24.949 21.859 1.00 35.31 188 GLY A N 1
ATOM 1555 C CA . GLY A 1 188 ? -14.007 26.151 21.315 1.00 35.31 188 GLY A CA 1
ATOM 1556 C C . GLY A 1 188 ? -13.373 25.970 19.949 1.00 35.31 188 GLY A C 1
ATOM 1557 O O . GLY A 1 188 ? -12.162 25.955 19.867 1.00 35.31 188 GLY A O 1
ATOM 1558 N N . GLU A 1 189 ? -14.185 25.874 18.893 1.00 29.23 189 GLU A N 1
ATOM 1559 C CA . GLU A 1 189 ? -14.080 26.726 17.696 1.00 29.23 189 GLU A CA 1
ATOM 1560 C C . GLU A 1 189 ? -15.127 26.308 16.656 1.00 29.23 189 GLU A C 1
ATOM 1562 O O . GLU A 1 189 ? -15.398 25.133 16.417 1.00 29.23 189 GLU A O 1
ATOM 1567 N N . LYS A 1 190 ? -15.833 27.301 16.109 1.00 28.81 190 LYS A N 1
ATOM 1568 C CA . LYS A 1 190 ? -16.982 27.102 15.220 1.00 28.81 190 LYS A CA 1
ATOM 1569 C C . LYS A 1 190 ? -16.501 26.855 13.790 1.00 28.81 190 LYS A C 1
ATOM 1571 O O . LYS A 1 190 ? -16.008 27.779 13.154 1.00 28.81 190 LYS A O 1
ATOM 1576 N N . ALA A 1 191 ? -16.756 25.662 13.259 1.00 25.97 191 ALA A N 1
ATOM 1577 C CA . ALA A 1 191 ? -16.688 25.397 11.823 1.00 25.97 191 ALA A CA 1
ATOM 1578 C C . ALA A 1 191 ? -17.798 26.164 11.063 1.00 25.97 191 ALA A C 1
ATOM 1580 O O . ALA A 1 191 ? -18.934 26.234 11.556 1.00 25.97 191 ALA A O 1
ATOM 1581 N N . PRO A 1 192 ? -17.536 26.725 9.867 1.00 28.33 192 PRO A N 1
ATOM 1582 C CA . PRO A 1 192 ? -18.573 27.364 9.074 1.00 28.33 192 PRO A CA 1
ATOM 1583 C C . PRO A 1 192 ? -19.376 26.332 8.261 1.00 28.33 192 PRO A C 1
ATOM 1585 O O . PRO A 1 192 ? -18.841 25.613 7.429 1.00 28.33 192 PRO A O 1
ATOM 1588 N N . GLY A 1 193 ? -20.689 26.313 8.512 1.00 27.19 193 GLY A N 1
ATOM 1589 C CA . GLY A 1 193 ? -21.758 26.179 7.512 1.00 27.19 193 GLY A CA 1
ATOM 1590 C C . GLY A 1 193 ? -21.844 24.906 6.664 1.00 27.19 193 GLY A C 1
ATOM 1591 O O . GLY A 1 193 ? -21.398 24.889 5.523 1.00 27.19 193 GLY A O 1
ATOM 1592 N N . LYS A 1 194 ? -22.596 23.909 7.146 1.00 29.50 194 LYS A N 1
ATOM 1593 C CA . LYS A 1 194 ? -23.205 22.873 6.294 1.00 29.50 194 LYS A CA 1
ATOM 1594 C C . LYS A 1 194 ? -24.249 23.510 5.365 1.00 29.50 194 LYS A C 1
ATOM 1596 O O . LYS A 1 194 ? -25.233 24.065 5.854 1.00 29.50 194 LYS A O 1
ATOM 1601 N N . SER A 1 195 ? -24.080 23.368 4.052 1.00 27.47 195 SER A N 1
ATOM 1602 C CA . SER A 1 195 ? -25.184 23.426 3.089 1.00 27.47 195 SER A CA 1
ATOM 1603 C C . SER A 1 195 ? -25.409 22.009 2.572 1.00 27.47 195 SER A C 1
ATOM 1605 O O . SER A 1 195 ? -24.608 21.476 1.811 1.00 27.47 195 SER A O 1
ATOM 1607 N N . GLN A 1 196 ? -26.459 21.367 3.083 1.00 30.47 196 GLN A N 1
ATOM 1608 C CA . GLN A 1 196 ? -26.980 20.125 2.530 1.00 30.47 196 GLN A CA 1
ATOM 1609 C C . GLN A 1 196 ? -27.787 20.472 1.283 1.00 30.47 196 GLN A C 1
ATOM 1611 O O . GLN A 1 196 ? -28.788 21.182 1.376 1.00 30.47 196 GLN A O 1
ATOM 1616 N N . THR A 1 197 ? -27.382 19.921 0.145 1.00 26.30 197 THR A N 1
ATOM 1617 C CA . THR A 1 197 ? -28.314 19.657 -0.949 1.00 26.30 197 THR A CA 1
ATOM 1618 C C . THR A 1 197 ? -28.335 18.145 -1.106 1.00 26.30 197 THR A C 1
ATOM 1620 O O . THR A 1 197 ? -27.306 17.547 -1.409 1.00 26.30 197 THR A O 1
ATOM 1623 N N . GLU A 1 198 ? -29.473 17.530 -0.784 1.00 31.17 198 GLU A N 1
ATOM 1624 C CA . GLU A 1 198 ? -29.740 16.113 -1.026 1.00 31.17 198 GLU A CA 1
ATOM 1625 C C . GLU A 1 198 ? -29.557 15.820 -2.518 1.00 31.17 198 GLU A C 1
ATOM 1627 O O . GLU A 1 198 ? -30.322 16.299 -3.354 1.00 31.17 198 GLU A O 1
ATOM 1632 N N . LEU A 1 199 ? -28.547 15.022 -2.845 1.00 24.19 199 LEU A N 1
ATOM 1633 C CA . LEU A 1 199 ? -28.529 14.237 -4.068 1.00 24.19 199 LEU A CA 1
ATOM 1634 C C . LEU A 1 199 ? -28.455 12.781 -3.623 1.00 24.19 199 LEU A C 1
ATOM 1636 O O . LEU A 1 199 ? -27.488 12.365 -2.987 1.00 24.19 199 LEU A O 1
ATOM 1640 N N . GLU A 1 200 ? -29.531 12.039 -3.885 1.00 23.55 200 GLU A N 1
ATOM 1641 C CA . GLU A 1 200 ? -29.554 10.592 -3.696 1.00 23.55 200 GLU A CA 1
ATOM 1642 C C . GLU A 1 200 ? -28.393 9.973 -4.492 1.00 23.55 200 GLU A C 1
ATOM 1644 O O . GLU A 1 200 ? -28.211 10.322 -5.664 1.00 23.55 200 GLU A O 1
ATOM 1649 N N . PRO A 1 201 ? -27.595 9.068 -3.898 1.00 23.44 201 PRO A N 1
ATOM 1650 C CA . PRO A 1 201 ? -26.546 8.397 -4.639 1.00 23.44 201 PRO A CA 1
ATOM 1651 C C . PRO A 1 201 ? -27.196 7.524 -5.713 1.00 23.44 201 PRO A C 1
ATOM 1653 O O . PRO A 1 201 ? -27.923 6.573 -5.419 1.00 23.44 201 PRO A O 1
ATOM 1656 N N . ILE A 1 202 ? -26.933 7.854 -6.977 1.00 24.98 202 ILE A N 1
ATOM 1657 C CA . ILE A 1 202 ? -27.223 6.971 -8.102 1.00 24.98 202 ILE A CA 1
ATOM 1658 C C . ILE A 1 202 ? -26.267 5.787 -7.960 1.00 24.98 202 ILE A C 1
ATOM 1660 O O . ILE A 1 202 ? -25.110 5.864 -8.353 1.00 24.98 202 ILE A O 1
ATOM 1664 N N . ILE A 1 203 ? -26.749 4.704 -7.354 1.00 25.61 203 ILE A N 1
ATOM 1665 C CA . ILE A 1 203 ? -26.079 3.403 -7.352 1.00 25.61 203 ILE A CA 1
ATOM 1666 C C . ILE A 1 203 ? -26.140 2.877 -8.794 1.00 25.61 203 ILE A C 1
ATOM 1668 O O . ILE A 1 203 ? -27.247 2.592 -9.268 1.00 25.61 203 ILE A O 1
ATOM 1672 N N . PRO A 1 204 ? -25.020 2.713 -9.524 1.00 24.86 204 PRO A N 1
ATOM 1673 C CA . PRO A 1 204 ? -25.049 1.927 -10.743 1.00 24.86 204 PRO A CA 1
ATOM 1674 C C . PRO A 1 204 ? -25.288 0.474 -10.333 1.00 24.86 204 PRO A C 1
ATOM 1676 O O . PRO A 1 204 ? -24.597 -0.070 -9.471 1.00 24.86 204 PRO A O 1
ATOM 1679 N N . ALA A 1 205 ? -26.317 -0.135 -10.915 1.00 23.98 205 ALA A N 1
ATOM 1680 C CA . ALA A 1 205 ? -26.659 -1.527 -10.682 1.00 23.98 205 ALA A CA 1
ATOM 1681 C C . ALA A 1 205 ? -25.442 -2.436 -10.923 1.00 23.98 205 ALA A C 1
ATOM 1683 O O . ALA A 1 205 ? -24.741 -2.310 -11.925 1.00 23.98 205 ALA A O 1
ATOM 1684 N N . ALA A 1 206 ? -25.220 -3.372 -10.001 1.00 28.20 206 ALA A N 1
ATOM 1685 C CA . ALA A 1 206 ? -24.267 -4.453 -10.180 1.00 28.20 206 ALA A CA 1
ATOM 1686 C C . ALA A 1 206 ? -24.594 -5.280 -11.439 1.00 28.20 206 ALA A C 1
ATOM 1688 O O . ALA A 1 206 ? -25.767 -5.485 -11.753 1.00 28.20 206 ALA A O 1
ATOM 1689 N N . SER A 1 207 ? -23.535 -5.837 -12.041 1.00 28.45 207 SER A N 1
ATOM 1690 C CA . SER A 1 207 ? -23.482 -6.764 -13.184 1.00 28.45 207 SER A CA 1
ATOM 1691 C C . SER A 1 207 ? -23.408 -6.132 -14.578 1.00 28.45 207 SER A C 1
ATOM 1693 O O . SER A 1 207 ? -24.425 -5.990 -15.247 1.00 28.45 207 SER A O 1
ATOM 1695 N N . GLU A 1 208 ? -22.178 -6.008 -15.085 1.00 25.06 208 GLU A N 1
ATOM 1696 C CA . GLU A 1 208 ? -21.760 -6.699 -16.313 1.00 25.06 208 GLU A CA 1
ATOM 1697 C C . GLU A 1 208 ? -20.312 -7.200 -16.136 1.00 25.06 208 GLU A C 1
ATOM 1699 O O . GLU A 1 208 ? -19.465 -6.524 -15.557 1.00 25.06 208 GLU A O 1
ATOM 1704 N N . ALA A 1 209 ? -20.057 -8.445 -16.542 1.00 26.56 209 ALA A N 1
ATOM 1705 C CA . ALA A 1 209 ? -18.766 -9.111 -16.415 1.00 26.56 209 ALA A CA 1
ATOM 1706 C C . ALA A 1 209 ? -17.701 -8.410 -17.276 1.00 26.56 209 ALA A C 1
ATOM 1708 O O . ALA A 1 209 ? -17.861 -8.314 -18.493 1.00 26.56 209 ALA A O 1
ATOM 1709 N N . VAL A 1 210 ? -16.603 -7.963 -16.663 1.00 27.02 210 VAL A N 1
ATOM 1710 C CA . VAL A 1 210 ? -15.476 -7.359 -17.388 1.00 27.02 210 VAL A CA 1
ATOM 1711 C C . VAL A 1 210 ? -14.606 -8.475 -17.979 1.00 27.02 210 VAL A C 1
ATOM 1713 O O . VAL A 1 210 ? -14.116 -9.352 -17.269 1.00 27.02 210 VAL A O 1
ATOM 1716 N N . GLN A 1 211 ? -14.490 -8.467 -19.306 1.00 26.14 211 GLN A N 1
ATOM 1717 C CA . GLN A 1 211 ? -13.689 -9.386 -20.125 1.00 26.14 211 GLN A CA 1
ATOM 1718 C C . GLN A 1 211 ? -12.166 -9.135 -19.971 1.00 26.14 211 GLN A C 1
ATOM 1720 O O . GLN A 1 211 ? -11.784 -8.077 -19.475 1.00 26.14 211 GLN A O 1
ATOM 1725 N N . PRO A 1 212 ? -11.283 -10.087 -20.357 1.00 29.61 212 PRO A N 1
ATOM 1726 C CA . PRO A 1 212 ? -9.849 -10.023 -20.060 1.00 29.61 212 PRO A CA 1
ATOM 1727 C C . PRO A 1 212 ? -9.074 -9.107 -21.027 1.00 29.61 212 PRO A C 1
ATOM 1729 O O . PRO A 1 212 ? -9.454 -8.972 -22.187 1.00 29.61 212 PRO A O 1
ATOM 1732 N N . ASN A 1 213 ? -7.948 -8.570 -20.537 1.00 30.17 213 ASN A N 1
ATOM 1733 C CA . ASN A 1 213 ? -6.990 -7.665 -21.193 1.00 30.17 213 ASN A CA 1
ATOM 1734 C C . ASN A 1 213 ? -7.550 -6.307 -21.630 1.00 30.17 213 ASN A C 1
ATOM 1736 O O . ASN A 1 213 ? -8.030 -6.142 -22.749 1.00 30.17 213 ASN A O 1
ATOM 1740 N N . VAL A 1 214 ? -7.354 -5.303 -20.778 1.00 28.45 214 VAL A N 1
ATOM 1741 C CA . VAL A 1 214 ? -7.343 -3.907 -21.209 1.00 28.45 214 VAL A CA 1
ATOM 1742 C C . VAL A 1 214 ? -5.931 -3.407 -20.925 1.00 28.45 214 VAL A C 1
ATOM 1744 O O . VAL A 1 214 ? -5.624 -3.013 -19.810 1.00 28.45 214 VAL A O 1
ATOM 1747 N N . GLU A 1 215 ? -5.056 -3.468 -21.934 1.00 33.88 215 GLU A N 1
ATOM 1748 C CA . GLU A 1 215 ? -4.052 -2.411 -22.116 1.00 33.88 215 GLU A CA 1
ATOM 1749 C C . GLU A 1 215 ? -4.800 -1.113 -21.820 1.00 33.88 215 GLU A C 1
ATOM 1751 O O . GLU A 1 215 ? -5.841 -0.923 -22.451 1.00 33.88 215 GLU A O 1
ATOM 1756 N N . TYR A 1 216 ? -4.409 -0.313 -20.815 1.00 40.81 216 TYR A N 1
ATOM 1757 C CA . TYR A 1 216 ? -5.119 0.940 -20.557 1.00 40.81 216 TYR A CA 1
ATOM 1758 C C . TYR A 1 216 ? -5.045 1.753 -21.845 1.00 40.81 216 TYR A C 1
ATOM 1760 O O . TYR A 1 216 ? -4.037 2.380 -22.179 1.00 40.81 216 TYR A O 1
ATOM 1768 N N . VAL A 1 217 ? -6.127 1.666 -22.616 1.00 45.41 217 VAL A N 1
ATOM 1769 C CA . VAL A 1 217 ? -6.362 2.492 -23.773 1.00 45.41 217 VAL A CA 1
ATOM 1770 C C . VAL A 1 217 ? -6.709 3.810 -23.139 1.00 45.41 217 VAL A C 1
ATOM 1772 O O . VAL A 1 217 ? -7.866 4.075 -22.828 1.00 45.41 217 VAL A O 1
ATOM 1775 N N . TYR A 1 218 ? -5.670 4.587 -22.860 1.00 61.22 218 TYR A N 1
ATOM 1776 C CA . TYR A 1 218 ? -5.804 6.000 -22.611 1.00 61.22 218 TYR A CA 1
ATOM 1777 C C . TYR A 1 218 ? -6.556 6.547 -23.823 1.00 61.22 218 TYR A C 1
ATOM 1779 O O . TYR A 1 218 ? -5.996 6.529 -24.925 1.00 61.22 218 TYR A O 1
ATOM 1787 N N . PRO A 1 219 ? -7.844 6.914 -23.682 1.00 71.69 219 PRO A N 1
ATOM 1788 C CA . PRO A 1 219 ? -8.578 7.452 -24.810 1.00 71.69 219 PRO A CA 1
ATOM 1789 C C . PRO A 1 219 ? -7.810 8.668 -25.317 1.00 71.69 219 PRO A C 1
ATOM 1791 O O . PRO A 1 219 ? -7.248 9.417 -24.509 1.00 71.69 219 PRO A O 1
ATOM 1794 N N . GLU A 1 220 ? -7.752 8.834 -26.639 1.00 75.38 220 GLU A N 1
ATOM 1795 C CA . GLU A 1 220 ? -7.147 10.031 -27.210 1.00 75.38 220 GLU A CA 1
ATOM 1796 C C . GLU A 1 220 ? -7.833 11.250 -26.603 1.00 75.38 220 GLU A C 1
ATOM 1798 O O . GLU A 1 220 ? -9.049 11.413 -26.714 1.00 75.38 220 GLU A O 1
ATOM 1803 N N . LEU A 1 221 ? -7.041 12.068 -25.918 1.00 76.88 221 LEU A N 1
ATOM 1804 C CA . LEU A 1 221 ? -7.495 13.348 -25.414 1.00 76.88 221 LEU A CA 1
ATOM 1805 C C . LEU A 1 221 ? -7.473 14.333 -26.577 1.00 76.88 221 LEU A C 1
ATOM 1807 O O . LEU A 1 221 ? -6.494 14.414 -27.322 1.00 76.88 221 LEU A O 1
ATOM 1811 N N . THR A 1 222 ? -8.541 15.104 -26.716 1.00 80.94 222 THR A N 1
ATOM 1812 C CA . THR A 1 222 ? -8.462 16.384 -27.418 1.00 80.94 222 THR A CA 1
ATOM 1813 C C . THR A 1 222 ? -7.615 17.364 -26.606 1.00 80.94 222 THR A C 1
ATOM 1815 O O . THR A 1 222 ? -7.520 17.235 -25.386 1.00 80.94 222 THR A O 1
ATOM 1818 N N . ASP A 1 223 ? -7.066 18.395 -27.252 1.00 72.44 223 ASP A N 1
ATOM 1819 C CA . ASP A 1 223 ? -6.302 19.446 -26.558 1.00 72.44 223 ASP A CA 1
ATOM 1820 C C . ASP A 1 223 ? -7.095 20.050 -25.381 1.00 72.44 223 ASP A C 1
ATOM 1822 O O . ASP A 1 223 ? -6.554 20.297 -24.308 1.00 72.44 223 ASP A O 1
ATOM 1826 N N . GLN A 1 224 ? -8.414 20.205 -25.543 1.00 70.00 224 GLN A N 1
ATOM 1827 C CA . GLN A 1 224 ? -9.299 20.729 -24.501 1.00 70.00 224 GLN A CA 1
ATOM 1828 C C . GLN A 1 224 ? -9.464 19.766 -23.309 1.00 70.00 224 GLN A C 1
ATOM 1830 O O . GLN A 1 224 ? -9.587 20.204 -22.164 1.00 70.00 224 GLN A O 1
ATOM 1835 N N . GLU A 1 225 ? -9.491 18.455 -23.555 1.00 71.06 225 GLU A N 1
ATOM 1836 C CA . GLU A 1 225 ? -9.556 17.439 -22.497 1.00 71.06 225 GLU A CA 1
ATOM 1837 C C . GLU A 1 225 ? -8.207 17.280 -21.790 1.00 71.06 225 GLU A C 1
ATOM 1839 O O . GLU A 1 225 ? -8.183 17.104 -20.573 1.00 71.06 225 GLU A O 1
ATOM 1844 N N . ALA A 1 226 ? -7.096 17.412 -22.521 1.00 73.19 226 ALA A N 1
ATOM 1845 C CA . ALA A 1 226 ? -5.751 17.448 -21.956 1.00 73.19 226 ALA A CA 1
ATOM 1846 C C . ALA A 1 226 ? -5.556 18.670 -21.043 1.00 73.19 226 ALA A C 1
ATOM 1848 O O . ALA A 1 226 ? -5.072 18.523 -19.922 1.00 73.19 226 ALA A O 1
ATOM 1849 N N . GLU A 1 227 ? -6.020 19.855 -21.455 1.00 73.44 227 GLU A N 1
ATOM 1850 C CA . GLU A 1 227 ? -6.029 21.054 -20.607 1.00 73.44 227 GLU A CA 1
ATOM 1851 C C . GLU A 1 227 ? -6.863 20.847 -19.332 1.00 73.44 227 GLU A C 1
ATOM 1853 O O . GLU A 1 227 ? -6.417 21.181 -18.233 1.00 73.44 227 GLU A O 1
ATOM 1858 N N . ALA A 1 228 ? -8.057 20.256 -19.442 1.00 67.81 228 ALA A N 1
ATOM 1859 C CA . ALA A 1 228 ? -8.900 19.965 -18.280 1.00 67.81 228 ALA A CA 1
ATOM 1860 C C . ALA A 1 228 ? -8.247 18.949 -17.324 1.00 67.81 228 ALA A C 1
ATOM 1862 O O . ALA A 1 228 ? -8.324 19.102 -16.100 1.00 67.81 228 ALA A O 1
ATOM 1863 N N . LEU A 1 229 ? -7.576 17.935 -17.874 1.00 76.19 229 LEU A N 1
ATOM 1864 C CA . LEU A 1 229 ? -6.833 16.937 -17.114 1.00 76.19 229 LEU A CA 1
ATOM 1865 C C . LEU A 1 229 ? -5.611 17.551 -16.418 1.00 76.19 229 LEU A C 1
ATOM 1867 O O . LEU A 1 229 ? -5.370 17.261 -15.248 1.00 76.19 229 LEU A O 1
ATOM 1871 N N . LEU A 1 230 ? -4.903 18.472 -17.076 1.00 76.25 230 LEU A N 1
ATOM 1872 C CA . LEU A 1 230 ? -3.811 19.243 -16.482 1.00 76.25 230 LEU A CA 1
ATOM 1873 C C . LEU A 1 230 ? -4.292 20.072 -15.280 1.00 76.25 230 LEU A C 1
ATOM 1875 O O . LEU A 1 230 ? -3.655 20.052 -14.226 1.00 76.25 230 LEU A O 1
ATOM 1879 N N . VAL A 1 231 ? -5.444 20.748 -15.387 1.00 70.25 231 VAL A N 1
ATOM 1880 C CA . VAL A 1 231 ? -6.052 21.470 -14.250 1.00 70.25 231 VAL A CA 1
ATOM 1881 C C . VAL A 1 231 ? -6.382 20.519 -13.094 1.00 70.25 231 VAL A C 1
ATOM 1883 O O . VAL A 1 231 ? -6.114 20.838 -11.932 1.00 70.25 231 VAL A O 1
ATOM 1886 N N . LYS A 1 232 ? -6.927 19.334 -13.397 1.00 76.19 232 LYS A N 1
ATOM 1887 C CA . LYS A 1 232 ? -7.231 18.301 -12.396 1.00 76.19 232 LYS A CA 1
ATOM 1888 C C . LYS A 1 232 ? -5.962 17.821 -11.682 1.00 76.19 232 LYS A C 1
ATOM 1890 O O . LYS A 1 232 ? -5.936 17.799 -10.453 1.00 76.19 232 LYS A O 1
ATOM 1895 N N . ILE A 1 233 ? -4.898 17.521 -12.430 1.00 77.94 233 ILE A N 1
ATOM 1896 C CA . ILE A 1 233 ? -3.599 17.103 -11.881 1.00 77.94 233 ILE A CA 1
ATOM 1897 C C . ILE A 1 233 ? -3.036 18.182 -10.959 1.00 77.94 233 ILE A C 1
ATOM 1899 O O . ILE A 1 233 ? -2.695 17.879 -9.821 1.00 77.94 233 ILE A O 1
ATOM 1903 N N . LYS A 1 234 ? -3.014 19.452 -11.383 1.00 77.44 234 LYS A N 1
ATOM 1904 C CA . LYS A 1 234 ? -2.560 20.573 -10.539 1.00 77.44 234 LYS A CA 1
ATOM 1905 C C . LYS A 1 234 ? -3.335 20.665 -9.223 1.00 77.44 234 LYS A C 1
ATOM 1907 O O . LYS A 1 234 ? -2.737 20.859 -8.163 1.00 77.44 234 LYS A O 1
ATOM 1912 N N . SER A 1 235 ? -4.659 20.498 -9.271 1.00 67.25 235 SER A N 1
ATOM 1913 C CA . SER A 1 235 ? -5.506 20.497 -8.072 1.00 67.25 235 SER A CA 1
ATOM 1914 C C . SER A 1 235 ? -5.176 19.333 -7.131 1.00 67.25 235 SER A C 1
ATOM 1916 O O . SER A 1 235 ? -5.031 19.535 -5.920 1.00 67.25 235 SER A O 1
ATOM 1918 N N . ASN A 1 236 ? -4.993 18.132 -7.684 1.00 73.25 236 ASN A N 1
ATOM 1919 C CA . ASN A 1 236 ? -4.674 16.933 -6.912 1.00 73.25 236 ASN A CA 1
ATOM 1920 C C . ASN A 1 236 ? -3.264 17.007 -6.307 1.00 73.25 236 ASN A C 1
ATOM 1922 O O . ASN A 1 236 ? -3.104 16.727 -5.122 1.00 73.25 236 ASN A O 1
ATOM 1926 N N . VAL A 1 237 ? -2.268 17.470 -7.071 1.00 76.94 237 VAL A N 1
ATOM 1927 C CA . VAL A 1 237 ? -0.887 17.692 -6.606 1.00 76.94 237 VAL A CA 1
ATOM 1928 C C . VAL A 1 237 ? -0.858 18.719 -5.473 1.00 76.94 237 VAL A C 1
ATOM 1930 O O . VAL A 1 237 ? -0.247 18.468 -4.436 1.00 76.94 237 VAL A O 1
ATOM 1933 N N . TYR A 1 238 ? -1.572 19.842 -5.606 1.00 71.75 238 TYR A N 1
ATOM 1934 C CA . TYR A 1 238 ? -1.700 20.824 -4.523 1.00 71.75 238 TYR A CA 1
ATOM 1935 C C . TYR A 1 238 ? -2.356 20.232 -3.271 1.00 71.75 238 TYR A C 1
ATOM 1937 O O . TYR A 1 238 ? -1.901 20.480 -2.154 1.00 71.75 238 TYR A O 1
ATOM 1945 N N . SER A 1 239 ? -3.416 19.442 -3.444 1.00 64.50 239 SER A N 1
ATOM 1946 C CA . SER A 1 239 ? -4.140 18.834 -2.325 1.00 64.50 239 SER A CA 1
ATOM 1947 C C . SER A 1 239 ? -3.274 17.818 -1.579 1.00 64.50 239 SER A C 1
ATOM 1949 O O . SER A 1 239 ? -3.188 17.879 -0.350 1.00 64.50 239 SER A O 1
ATOM 1951 N N . ALA A 1 240 ? -2.561 16.961 -2.316 1.00 71.56 240 ALA A N 1
ATOM 1952 C CA . ALA A 1 240 ? -1.583 16.032 -1.759 1.00 71.56 240 ALA A CA 1
ATOM 1953 C C . ALA A 1 240 ? -0.467 16.785 -1.018 1.00 71.56 240 ALA A C 1
ATOM 1955 O O . ALA A 1 240 ? -0.146 16.450 0.123 1.00 71.56 240 ALA A O 1
ATOM 1956 N N . ALA A 1 241 ? 0.058 17.865 -1.607 1.00 72.94 241 ALA A N 1
ATOM 1957 C CA . ALA A 1 241 ? 1.100 18.673 -0.986 1.00 72.94 241 ALA A CA 1
ATOM 1958 C C . ALA A 1 241 ? 0.648 19.296 0.348 1.00 72.94 241 ALA A C 1
ATOM 1960 O O . ALA A 1 241 ? 1.322 19.136 1.364 1.00 72.94 241 ALA A O 1
ATOM 1961 N N . ILE A 1 242 ? -0.522 19.948 0.383 1.00 66.94 242 ILE A N 1
ATOM 1962 C CA . ILE A 1 242 ? -1.098 20.524 1.613 1.00 66.94 242 ILE A CA 1
ATOM 1963 C C . ILE A 1 242 ? -1.266 19.466 2.701 1.00 66.94 242 ILE A C 1
ATOM 1965 O O . ILE A 1 242 ? -1.037 19.744 3.881 1.00 66.94 242 ILE A O 1
ATOM 1969 N N . GLN A 1 243 ? -1.674 18.259 2.327 1.00 65.62 243 GLN A N 1
ATOM 1970 C CA . GLN A 1 243 ? -1.854 17.190 3.289 1.00 65.62 243 GLN A CA 1
ATOM 1971 C C . GLN A 1 243 ? -0.528 16.709 3.882 1.00 65.62 243 GLN A C 1
ATOM 1973 O O . GLN A 1 243 ? -0.429 16.610 5.104 1.00 65.62 243 GLN A O 1
ATOM 1978 N N . PHE A 1 244 ? 0.494 16.474 3.059 1.00 73.06 244 PHE A N 1
ATOM 1979 C CA . PHE A 1 244 ? 1.817 16.087 3.553 1.00 73.06 244 PHE A CA 1
ATOM 1980 C C . PHE A 1 244 ? 2.434 17.161 4.456 1.00 73.06 244 PHE A C 1
ATOM 1982 O O . PHE A 1 244 ? 2.996 16.843 5.502 1.00 73.06 244 PHE A O 1
ATOM 1989 N N . ILE A 1 245 ? 2.243 18.440 4.119 1.00 70.31 245 ILE A N 1
ATOM 1990 C CA . ILE A 1 245 ? 2.637 19.567 4.976 1.00 70.31 245 ILE A CA 1
ATOM 1991 C C . ILE A 1 245 ? 1.896 19.499 6.320 1.00 70.31 245 ILE A C 1
ATOM 1993 O O . ILE A 1 245 ? 2.514 19.620 7.373 1.00 70.31 245 ILE A O 1
ATOM 1997 N N . ARG A 1 246 ? 0.580 19.248 6.335 1.00 66.19 246 ARG A N 1
ATOM 1998 C CA . ARG A 1 246 ? -0.174 19.096 7.595 1.00 66.19 246 ARG A CA 1
ATOM 1999 C C . ARG A 1 246 ? 0.341 17.937 8.443 1.00 66.19 246 ARG A C 1
ATOM 2001 O O . ARG A 1 246 ? 0.460 18.091 9.654 1.00 66.19 246 ARG A O 1
ATOM 2008 N N . GLU A 1 247 ? 0.660 16.804 7.834 1.00 68.62 247 GLU A N 1
ATOM 2009 C CA . GLU A 1 247 ? 1.221 15.647 8.539 1.00 68.62 247 GLU A CA 1
ATOM 2010 C C . GLU A 1 247 ? 2.602 15.954 9.132 1.00 68.62 247 GLU A C 1
ATOM 2012 O O . GLU A 1 247 ? 2.861 15.620 10.288 1.00 68.62 247 GLU A O 1
ATOM 2017 N N . ALA A 1 248 ? 3.455 16.669 8.395 1.00 68.25 248 ALA A N 1
ATOM 2018 C CA . ALA A 1 248 ? 4.740 17.150 8.897 1.00 68.25 248 ALA A CA 1
ATOM 2019 C C . ALA A 1 248 ? 4.571 18.132 10.072 1.00 68.25 248 ALA A C 1
ATOM 2021 O O . ALA A 1 248 ? 5.285 18.035 11.068 1.00 68.25 248 ALA A O 1
ATOM 2022 N N . SER A 1 249 ? 3.569 19.019 10.019 1.00 65.12 249 SER A N 1
ATOM 2023 C CA . SER A 1 249 ? 3.301 19.989 11.096 1.00 65.12 249 SER A CA 1
ATOM 2024 C C . SER A 1 249 ? 2.882 19.349 12.425 1.00 65.12 249 SER A C 1
ATOM 2026 O O . SER A 1 249 ? 2.995 19.969 13.480 1.00 65.12 249 SER A O 1
ATOM 2028 N N . GLN A 1 250 ? 2.407 18.097 12.405 1.00 66.19 250 GLN A N 1
ATOM 2029 C CA . GLN A 1 250 ? 2.095 17.353 13.630 1.00 66.19 250 GLN A CA 1
ATOM 2030 C C . GLN A 1 250 ? 3.360 16.892 14.371 1.00 66.19 250 GLN A C 1
ATOM 2032 O O . GLN A 1 250 ? 3.292 16.589 15.562 1.00 66.19 250 GLN A O 1
ATOM 2037 N N . GLN A 1 251 ? 4.500 16.832 13.677 1.00 63.97 251 GLN A N 1
ATOM 2038 C CA . GLN A 1 251 ? 5.777 16.341 14.202 1.00 63.97 251 GLN A CA 1
ATOM 2039 C C . GLN A 1 251 ? 6.674 17.480 14.711 1.00 63.97 251 GLN A C 1
ATOM 2041 O O . GLN A 1 251 ? 7.538 17.256 15.558 1.00 63.97 251 GLN A O 1
ATOM 2046 N N . GLY A 1 252 ? 6.435 18.714 14.262 1.00 63.25 252 GLY A N 1
ATOM 2047 C CA . GLY A 1 252 ? 7.196 19.893 14.660 1.00 63.25 252 GLY A CA 1
ATOM 2048 C C . GLY A 1 252 ? 6.726 21.153 13.937 1.00 63.25 252 GLY A C 1
ATOM 2049 O O . GLY A 1 252 ? 5.856 21.101 13.069 1.00 63.25 252 GLY A O 1
ATOM 2050 N N . ALA A 1 253 ? 7.300 22.301 14.298 1.00 64.94 253 ALA A N 1
ATOM 2051 C CA . ALA A 1 253 ? 7.058 23.530 13.546 1.00 64.94 253 ALA A CA 1
ATOM 2052 C C . ALA A 1 253 ? 7.691 23.401 12.156 1.00 64.94 253 ALA A C 1
ATOM 2054 O O . ALA A 1 253 ? 8.801 22.897 12.040 1.00 64.94 253 ALA A O 1
ATOM 2055 N N . ILE A 1 254 ? 7.009 23.841 11.105 1.00 66.81 254 ILE A N 1
ATOM 2056 C CA . ILE A 1 254 ? 7.563 23.787 9.748 1.00 66.81 254 ILE A CA 1
ATOM 2057 C C . ILE A 1 254 ? 8.447 25.009 9.526 1.00 66.81 254 ILE A C 1
ATOM 2059 O O . ILE A 1 254 ? 8.008 26.127 9.780 1.00 66.81 254 ILE A O 1
ATOM 2063 N N . ASP A 1 255 ? 9.672 24.774 9.064 1.00 61.94 255 ASP A N 1
ATOM 2064 C CA . ASP A 1 255 ? 10.647 25.809 8.712 1.00 61.94 255 ASP A CA 1
ATOM 2065 C C . ASP A 1 255 ? 10.580 26.155 7.219 1.00 61.94 255 ASP A C 1
ATOM 2067 O O . ASP A 1 255 ? 10.564 27.323 6.839 1.00 61.94 255 ASP A O 1
ATOM 2071 N N . GLU A 1 256 ? 10.488 25.134 6.359 1.00 68.31 256 GLU A N 1
ATOM 2072 C CA . GLU A 1 256 ? 10.515 25.313 4.907 1.00 68.31 256 GLU A CA 1
ATOM 2073 C C . GLU A 1 256 ? 9.652 24.275 4.181 1.00 68.31 256 GLU A C 1
ATOM 2075 O O . GLU A 1 256 ? 9.560 23.113 4.581 1.00 68.31 256 GLU A O 1
ATOM 2080 N N . VAL A 1 257 ? 9.033 24.702 3.079 1.00 66.38 257 VAL A N 1
ATOM 2081 C CA . VAL A 1 257 ? 8.302 23.842 2.145 1.00 66.38 257 VAL A CA 1
ATOM 2082 C C . VAL A 1 257 ? 8.688 24.223 0.722 1.00 66.38 257 VAL A C 1
ATOM 2084 O O . VAL A 1 257 ? 8.607 25.394 0.342 1.00 66.38 257 VAL A O 1
ATOM 2087 N N . GLY A 1 258 ? 9.035 23.230 -0.090 1.00 66.62 258 GLY A N 1
ATOM 2088 C CA . GLY A 1 258 ? 9.304 23.418 -1.508 1.00 66.62 258 GLY A CA 1
ATOM 2089 C C . GLY A 1 258 ? 8.893 22.215 -2.339 1.00 66.62 258 GLY A C 1
ATOM 2090 O O . GLY A 1 258 ? 8.896 21.083 -1.860 1.00 66.62 258 GLY A O 1
ATOM 2091 N N . LEU A 1 259 ? 8.537 22.465 -3.593 1.00 68.31 259 LEU A N 1
ATOM 2092 C CA . LEU A 1 259 ? 8.440 21.429 -4.608 1.00 68.31 259 LEU A CA 1
ATOM 2093 C C . LEU A 1 259 ? 9.769 21.326 -5.357 1.00 68.31 259 LEU A C 1
ATOM 2095 O O . LEU A 1 259 ? 10.329 22.327 -5.799 1.00 68.31 259 LEU A O 1
ATOM 2099 N N . GLU A 1 260 ? 10.255 20.105 -5.511 1.00 66.25 260 GLU A N 1
ATOM 2100 C CA . GLU A 1 260 ? 11.419 19.744 -6.304 1.00 66.25 260 GLU A CA 1
ATOM 2101 C C . GLU A 1 260 ? 10.961 18.863 -7.460 1.00 66.25 260 GLU A C 1
ATOM 2103 O O . GLU A 1 260 ? 10.153 17.957 -7.289 1.00 66.25 260 GLU A O 1
ATOM 2108 N N . TYR A 1 261 ? 11.489 19.103 -8.649 1.00 66.25 261 TYR A N 1
ATOM 2109 C CA . TYR A 1 261 ? 11.319 18.173 -9.752 1.00 66.25 261 TYR A CA 1
ATOM 2110 C C . TYR A 1 261 ? 12.449 17.144 -9.731 1.00 66.25 261 TYR A C 1
ATOM 2112 O O . TYR A 1 261 ? 13.615 17.505 -9.551 1.00 66.25 261 TYR A O 1
ATOM 2120 N N . PHE A 1 262 ? 12.112 15.878 -9.956 1.00 57.16 262 PHE A N 1
ATOM 2121 C CA . PHE A 1 262 ? 13.077 14.793 -10.052 1.00 57.16 262 PHE A CA 1
ATOM 2122 C C . PHE A 1 262 ? 12.995 14.126 -11.426 1.00 57.16 262 PHE A C 1
ATOM 2124 O O . PHE A 1 262 ? 11.921 13.723 -11.868 1.00 57.16 262 PHE A O 1
ATOM 2131 N N . PHE A 1 263 ? 14.151 13.997 -12.079 1.00 52.62 263 PHE A N 1
ATOM 2132 C CA . PHE A 1 263 ? 14.331 13.156 -13.256 1.00 52.62 263 PHE A CA 1
ATOM 2133 C C . PHE A 1 263 ? 15.670 12.446 -13.164 1.00 52.62 263 PHE A C 1
ATOM 2135 O O . PHE A 1 263 ? 16.720 13.088 -13.141 1.00 52.62 263 PHE A O 1
ATOM 2142 N N . ASP A 1 264 ? 15.628 11.121 -13.098 1.00 46.94 264 ASP A N 1
ATOM 2143 C CA . ASP A 1 264 ? 16.821 10.272 -13.027 1.00 46.94 264 ASP A CA 1
ATOM 2144 C C . ASP A 1 264 ? 17.238 9.695 -14.385 1.00 46.94 264 ASP A C 1
ATOM 2146 O O . ASP A 1 264 ? 18.088 8.808 -14.449 1.00 46.94 264 ASP A O 1
ATOM 2150 N N . GLY A 1 265 ? 16.646 10.198 -15.472 1.00 40.75 265 GLY A N 1
ATOM 2151 C CA . GLY A 1 265 ? 16.816 9.661 -16.820 1.00 40.75 265 GLY A CA 1
ATOM 2152 C C . GLY A 1 265 ? 15.783 8.598 -17.190 1.00 40.75 265 GLY A C 1
ATOM 2153 O O . GLY A 1 265 ? 15.702 8.235 -18.360 1.00 40.75 265 GLY A O 1
ATOM 2154 N N . THR A 1 266 ? 14.994 8.104 -16.228 1.00 39.56 266 THR A N 1
ATOM 2155 C CA . THR A 1 266 ? 14.053 6.988 -16.433 1.00 39.56 266 THR A CA 1
ATOM 2156 C C . THR A 1 266 ? 12.668 7.209 -15.835 1.00 39.56 266 THR A C 1
ATOM 2158 O O . THR A 1 266 ? 11.702 6.635 -16.323 1.00 39.56 266 THR A O 1
ATOM 2161 N N . SER A 1 267 ? 12.548 8.064 -14.822 1.00 49.44 267 SER A N 1
ATOM 2162 C CA . SER A 1 267 ? 11.284 8.418 -14.186 1.00 49.44 267 SER A CA 1
ATOM 2163 C C . SER A 1 267 ? 11.207 9.921 -13.937 1.00 49.44 267 SER A C 1
ATOM 2165 O O . SER A 1 267 ? 12.214 10.567 -13.646 1.00 49.44 267 SER A O 1
ATOM 2167 N N . THR A 1 268 ? 10.005 10.475 -14.079 1.00 59.47 268 THR A N 1
ATOM 2168 C CA . THR A 1 268 ? 9.689 11.872 -13.772 1.00 59.47 268 THR A CA 1
ATOM 2169 C C . THR A 1 268 ? 8.818 11.920 -12.523 1.00 59.47 268 THR A C 1
ATOM 2171 O O . THR A 1 268 ? 7.794 11.243 -12.464 1.00 59.47 268 THR A O 1
ATOM 2174 N N . ASP A 1 269 ? 9.191 12.751 -11.549 1.00 66.12 269 ASP A N 1
ATOM 2175 C CA . ASP A 1 269 ? 8.403 12.967 -10.335 1.00 66.12 269 ASP A CA 1
ATOM 2176 C C . ASP A 1 269 ? 8.395 14.439 -9.893 1.00 66.12 269 ASP A C 1
ATOM 2178 O O . ASP A 1 269 ? 9.287 15.224 -10.227 1.00 66.12 269 ASP A O 1
ATOM 2182 N N . ILE A 1 270 ? 7.394 14.797 -9.090 1.00 70.25 270 ILE A N 1
ATOM 2183 C CA . ILE A 1 270 ? 7.348 16.043 -8.328 1.00 70.25 270 ILE A CA 1
ATOM 2184 C C . ILE A 1 270 ? 7.508 15.662 -6.857 1.00 70.25 270 ILE A C 1
ATOM 2186 O O . ILE A 1 270 ? 6.594 15.136 -6.228 1.00 70.25 270 ILE A O 1
ATOM 2190 N N . GLY A 1 271 ? 8.681 15.932 -6.303 1.00 71.75 271 GLY A N 1
ATOM 2191 C CA . GLY A 1 271 ? 8.975 15.801 -4.889 1.00 71.75 271 GLY A CA 1
ATOM 2192 C C . GLY A 1 271 ? 8.430 16.983 -4.090 1.00 71.75 271 GLY A C 1
ATOM 2193 O O . GLY A 1 271 ? 8.701 18.130 -4.417 1.00 71.75 271 GLY A O 1
ATOM 2194 N N . LEU A 1 272 ? 7.718 16.741 -2.997 1.00 72.00 272 LEU A N 1
ATOM 2195 C CA . LEU A 1 272 ? 7.523 17.737 -1.947 1.00 72.00 272 LEU A CA 1
ATOM 2196 C C . LEU A 1 272 ? 8.613 17.564 -0.895 1.00 72.00 272 LEU A C 1
ATOM 2198 O O . LEU A 1 272 ? 8.717 16.499 -0.287 1.00 72.00 272 LEU A O 1
ATOM 2202 N N . ARG A 1 273 ? 9.375 18.626 -0.648 1.00 71.00 273 ARG A N 1
ATOM 2203 C CA . ARG A 1 273 ? 10.350 18.737 0.433 1.00 71.00 273 ARG A CA 1
ATOM 2204 C C . ARG A 1 273 ? 9.760 19.581 1.559 1.00 71.00 273 ARG A C 1
ATOM 2206 O O . ARG A 1 273 ? 9.352 20.719 1.331 1.00 71.00 273 ARG A O 1
ATOM 2213 N N . VAL A 1 274 ? 9.724 19.028 2.768 1.00 67.00 274 VAL A N 1
ATOM 2214 C CA . VAL A 1 274 ? 9.299 19.734 3.984 1.00 67.00 274 VAL A CA 1
ATOM 2215 C C . VAL A 1 274 ? 10.412 19.648 5.018 1.00 67.00 274 VAL A C 1
ATOM 2217 O O . VAL A 1 274 ? 10.881 18.553 5.323 1.00 67.00 274 VAL A O 1
ATOM 2220 N N . ILE A 1 275 ? 10.822 20.792 5.558 1.00 64.75 275 ILE A N 1
ATOM 2221 C CA . ILE A 1 275 ? 11.768 20.884 6.667 1.00 64.75 275 ILE A CA 1
ATOM 2222 C C . ILE A 1 275 ? 10.986 21.218 7.933 1.00 64.75 275 ILE A C 1
ATOM 2224 O O . ILE A 1 275 ? 10.325 22.255 7.999 1.00 64.75 275 ILE A O 1
ATOM 2228 N N . ALA A 1 276 ? 11.070 20.350 8.939 1.00 61.59 276 ALA A N 1
ATOM 2229 C CA . ALA A 1 276 ? 10.463 20.567 10.248 1.00 61.59 276 ALA A CA 1
ATOM 2230 C C . ALA A 1 276 ? 11.533 20.815 11.325 1.00 61.59 276 ALA A C 1
ATOM 2232 O O . ALA A 1 276 ? 12.556 20.133 11.375 1.00 61.59 276 ALA A O 1
ATOM 2233 N N . VAL A 1 277 ? 11.278 21.783 12.207 1.00 60.22 277 VAL A N 1
ATOM 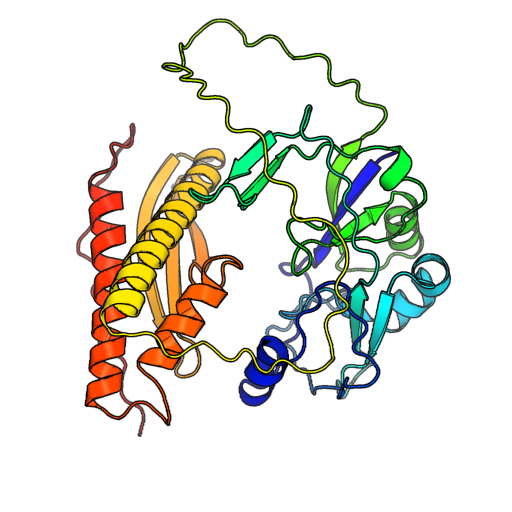2234 C CA . VAL A 1 277 ? 12.045 22.051 13.427 1.00 60.22 277 VAL A CA 1
ATOM 2235 C C . VAL A 1 277 ? 11.565 21.100 14.516 1.00 60.22 277 VAL A C 1
ATOM 2237 O O . VAL A 1 277 ? 10.418 21.184 14.976 1.00 60.22 277 VAL A O 1
ATOM 2240 N N . SER A 1 278 ? 12.445 20.201 14.952 1.00 55.44 278 SER A N 1
ATOM 2241 C CA . SER A 1 278 ? 12.146 19.311 16.071 1.00 55.44 278 SER A CA 1
ATOM 2242 C C . SER A 1 278 ? 12.219 20.065 17.411 1.00 55.44 278 SER A C 1
ATOM 2244 O O . SER A 1 278 ? 13.058 20.936 17.628 1.00 55.44 278 SER A O 1
ATOM 2246 N N . ASN A 1 279 ? 11.309 19.750 18.338 1.00 51.12 279 ASN A N 1
ATOM 2247 C CA . ASN A 1 279 ? 11.176 20.446 19.630 1.00 51.12 279 ASN A CA 1
ATOM 2248 C C . ASN A 1 279 ? 12.234 20.056 20.687 1.00 51.12 279 ASN A C 1
ATOM 2250 O O . ASN A 1 279 ? 12.078 20.415 21.856 1.00 51.12 279 ASN A O 1
ATOM 2254 N N . ASN A 1 280 ? 13.290 19.324 20.323 1.00 48.16 280 ASN A N 1
ATOM 2255 C CA . ASN A 1 280 ? 14.329 18.901 21.260 1.00 48.16 280 ASN A CA 1
ATOM 2256 C C . ASN A 1 280 ? 15.671 19.557 20.921 1.00 48.16 280 ASN A C 1
ATOM 2258 O O . ASN A 1 280 ? 16.058 19.646 19.769 1.00 48.16 280 ASN A O 1
ATOM 2262 N N . GLU A 1 281 ? 16.310 20.050 21.979 1.00 47.09 281 GLU A N 1
ATOM 2263 C CA . GLU A 1 281 ? 17.615 20.712 22.098 1.00 47.09 281 GLU A CA 1
ATOM 2264 C C . GLU A 1 281 ? 18.583 20.609 20.890 1.00 47.09 281 GLU A C 1
ATOM 2266 O O . GLU A 1 281 ? 18.938 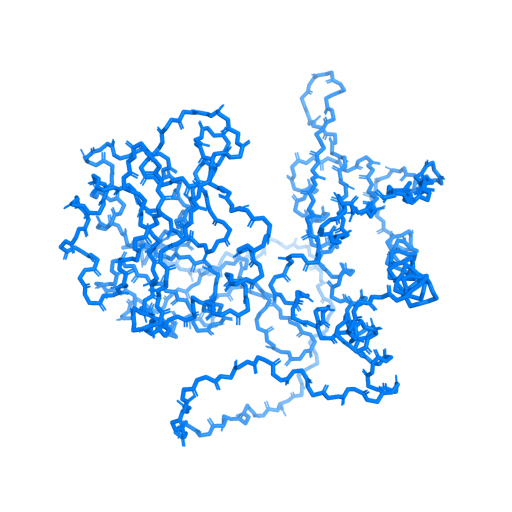19.516 20.476 1.00 47.09 281 GLU A O 1
ATOM 2271 N N . GLU A 1 282 ? 19.079 21.781 20.445 1.00 48.03 282 GLU A N 1
ATOM 2272 C CA . GLU A 1 282 ? 19.948 22.050 19.271 1.00 48.03 282 GLU A CA 1
ATOM 2273 C C . GLU A 1 282 ? 19.297 21.805 17.900 1.00 48.03 282 GLU A C 1
ATOM 2275 O O . GLU A 1 282 ? 19.121 20.666 17.524 1.00 48.03 282 GLU A O 1
ATOM 2280 N N . TYR A 1 283 ? 19.001 22.893 17.162 1.00 49.75 283 TYR A N 1
ATOM 2281 C CA . TYR A 1 283 ? 18.663 23.025 15.723 1.00 49.75 283 TYR A CA 1
ATOM 2282 C C . TYR A 1 283 ? 18.754 21.761 14.824 1.00 49.75 283 TYR A C 1
ATOM 2284 O O . TYR A 1 283 ? 19.472 21.764 13.823 1.00 49.75 283 TYR A O 1
ATOM 2292 N N . ASP A 1 284 ? 18.007 20.707 15.145 1.00 50.72 284 ASP A N 1
ATOM 2293 C CA . ASP A 1 284 ? 17.899 19.495 14.341 1.00 50.72 284 ASP A CA 1
ATOM 2294 C C . ASP A 1 284 ? 16.679 19.651 13.433 1.00 50.72 284 ASP A C 1
ATOM 2296 O O . ASP A 1 284 ? 15.525 19.682 13.883 1.00 50.72 284 ASP A O 1
ATOM 2300 N N . PHE A 1 285 ? 16.977 19.808 12.145 1.00 57.97 285 PHE A N 1
ATOM 2301 C CA . PHE A 1 285 ? 16.011 19.890 11.062 1.00 57.97 285 PHE A CA 1
ATOM 2302 C C . PHE A 1 285 ? 15.757 18.486 10.510 1.00 57.97 285 PHE A C 1
ATOM 2304 O O . PHE A 1 285 ? 16.699 17.791 10.122 1.00 57.97 285 PHE A O 1
ATOM 2311 N N . GLU A 1 286 ? 14.493 18.077 10.442 1.00 60.47 286 GLU A N 1
ATOM 2312 C CA . GLU A 1 286 ? 14.095 16.833 9.783 1.00 60.47 286 GLU A CA 1
ATOM 2313 C C . GLU A 1 286 ? 13.587 17.137 8.371 1.00 60.47 286 GLU A C 1
ATOM 2315 O O . GLU A 1 286 ? 12.683 17.954 8.189 1.00 60.47 286 GLU A O 1
ATOM 2320 N N . GLU A 1 287 ? 14.192 16.494 7.369 1.00 66.94 287 GLU A N 1
ATOM 2321 C CA . GLU A 1 287 ? 13.808 16.630 5.965 1.00 66.94 287 GLU A CA 1
ATOM 2322 C C . GLU A 1 287 ? 12.895 15.476 5.544 1.00 66.94 287 GLU A C 1
ATOM 2324 O O . GLU A 1 287 ? 13.306 14.314 5.512 1.00 66.94 287 GLU A O 1
ATOM 2329 N N . LEU A 1 288 ? 11.666 15.813 5.162 1.00 66.88 288 LEU A N 1
ATOM 2330 C CA . LEU A 1 288 ? 10.673 14.881 4.644 1.00 66.88 288 LEU A CA 1
ATOM 2331 C C . LEU A 1 288 ? 10.528 15.078 3.134 1.00 66.88 288 LEU A C 1
ATOM 2333 O O . LEU A 1 288 ? 10.370 16.206 2.664 1.00 66.88 288 LEU A O 1
ATOM 2337 N N . ARG A 1 289 ? 10.576 13.976 2.377 1.00 70.69 289 ARG A N 1
ATOM 2338 C CA . ARG A 1 289 ? 10.418 13.953 0.916 1.00 70.69 289 ARG A CA 1
ATOM 2339 C C . ARG A 1 289 ? 9.222 13.092 0.527 1.00 70.69 289 ARG A C 1
ATOM 2341 O O . ARG A 1 289 ? 9.143 11.942 0.953 1.00 70.69 289 ARG A O 1
ATOM 2348 N N . PHE A 1 290 ? 8.337 13.624 -0.310 1.00 71.50 290 PHE A N 1
ATOM 2349 C CA . PHE A 1 290 ? 7.151 12.915 -0.799 1.00 71.50 290 PHE A CA 1
ATOM 2350 C C . PHE A 1 290 ? 7.073 12.954 -2.318 1.00 71.50 290 PHE A C 1
ATOM 2352 O O . PHE A 1 290 ? 7.169 14.023 -2.904 1.00 71.50 290 PHE A O 1
ATOM 2359 N N . GLN A 1 291 ? 6.865 11.801 -2.942 1.00 77.12 291 GLN A N 1
ATOM 2360 C CA . GLN A 1 291 ? 6.699 11.656 -4.386 1.00 77.12 291 GLN A CA 1
ATOM 2361 C C . GLN A 1 291 ? 5.234 11.878 -4.759 1.00 77.12 291 GLN A C 1
ATOM 2363 O O . GLN A 1 291 ? 4.377 11.052 -4.445 1.00 77.12 291 GLN A O 1
ATOM 2368 N N . LEU A 1 292 ? 4.922 13.031 -5.352 1.00 74.38 292 LEU A N 1
ATOM 2369 C CA . LEU A 1 292 ? 3.540 13.445 -5.593 1.00 74.38 292 LEU A CA 1
ATOM 2370 C C . LEU A 1 292 ? 2.951 12.806 -6.850 1.00 74.38 292 LEU A C 1
ATOM 2372 O O . LEU A 1 292 ? 1.748 12.561 -6.881 1.00 74.38 292 LEU A O 1
ATOM 2376 N N . LEU A 1 293 ? 3.761 12.512 -7.872 1.00 75.00 293 LEU A N 1
ATOM 2377 C CA . LEU A 1 293 ? 3.256 11.882 -9.097 1.00 75.00 293 LEU A CA 1
ATOM 2378 C C . LEU A 1 293 ? 3.052 10.372 -8.935 1.00 75.00 293 LEU A C 1
ATOM 2380 O O . LEU A 1 293 ? 2.214 9.802 -9.623 1.00 75.00 293 LEU A O 1
ATOM 2384 N N . GLN A 1 294 ? 3.730 9.755 -7.963 1.00 68.38 294 GLN A N 1
ATOM 2385 C CA . GLN A 1 294 ? 3.514 8.361 -7.552 1.00 68.38 294 GLN A CA 1
ATOM 2386 C C . GLN A 1 294 ? 2.350 8.192 -6.562 1.00 68.38 294 GLN A C 1
ATOM 2388 O O . GLN A 1 294 ? 2.129 7.109 -6.018 1.00 68.38 294 GLN A O 1
ATOM 2393 N N . HIS A 1 295 ? 1.598 9.260 -6.286 1.00 71.75 295 HIS A N 1
ATOM 2394 C CA . HIS A 1 295 ? 0.372 9.139 -5.513 1.00 71.75 295 HIS A CA 1
ATOM 2395 C C . HIS A 1 295 ? -0.683 8.395 -6.357 1.00 71.75 295 HIS A C 1
ATOM 2397 O O . HIS A 1 295 ? -0.951 8.842 -7.475 1.00 71.75 295 HIS A O 1
ATOM 2403 N N . PRO A 1 296 ? -1.347 7.335 -5.848 1.00 61.62 296 PRO A N 1
ATOM 2404 C CA . PRO A 1 296 ? -2.207 6.450 -6.652 1.00 61.62 296 PRO A CA 1
ATOM 2405 C C . PRO A 1 296 ? -3.318 7.151 -7.451 1.00 61.62 296 PRO A C 1
ATOM 2407 O O . PRO A 1 296 ? -3.740 6.681 -8.504 1.00 61.62 296 PRO A O 1
ATOM 2410 N N . ASP A 1 297 ? -3.794 8.292 -6.954 1.00 61.28 297 ASP A N 1
ATOM 2411 C CA . ASP A 1 297 ? -4.851 9.084 -7.593 1.00 61.28 297 ASP A CA 1
ATOM 2412 C C . ASP A 1 297 ? -4.356 10.179 -8.549 1.00 61.28 297 ASP A C 1
ATOM 2414 O O . ASP A 1 297 ? -5.159 10.825 -9.225 1.00 61.28 297 ASP A O 1
ATOM 2418 N N . ILE A 1 298 ? -3.048 10.428 -8.568 1.00 74.50 298 ILE A N 1
ATOM 2419 C CA . ILE A 1 298 ? -2.384 11.386 -9.459 1.00 74.50 298 ILE A CA 1
ATOM 2420 C C . ILE A 1 298 ? -1.722 10.625 -10.606 1.00 74.50 298 ILE A C 1
ATOM 2422 O O . ILE A 1 298 ? -1.789 11.069 -11.748 1.00 74.50 298 ILE A O 1
ATOM 2426 N N . GLU A 1 299 ? -1.166 9.453 -10.303 1.00 78.88 299 GLU A N 1
ATOM 2427 C CA . GLU A 1 299 ? -0.406 8.606 -11.217 1.00 78.88 299 GLU A CA 1
ATOM 2428 C C . GLU A 1 299 ? -1.168 8.298 -12.513 1.00 78.88 299 GLU A C 1
ATOM 2430 O O . GLU A 1 299 ? -0.643 8.514 -13.602 1.00 78.88 299 GLU A O 1
ATOM 2435 N N . TYR A 1 300 ? -2.434 7.873 -12.426 1.00 79.56 300 TYR A N 1
ATOM 2436 C CA . TYR A 1 300 ? -3.227 7.554 -13.619 1.00 79.56 300 TYR A CA 1
ATOM 2437 C C . TYR A 1 300 ? -3.461 8.773 -14.521 1.00 79.56 300 TYR A C 1
ATOM 2439 O O . TYR A 1 300 ? -3.226 8.710 -15.727 1.00 79.56 300 TYR A O 1
ATOM 2447 N N . ASP A 1 301 ? -3.931 9.883 -13.941 1.00 80.12 301 ASP A N 1
ATOM 2448 C CA . ASP A 1 301 ? -4.224 11.107 -14.693 1.00 80.12 301 ASP A CA 1
ATOM 2449 C C . ASP A 1 301 ? -2.936 11.663 -15.321 1.00 80.12 301 ASP A C 1
ATOM 2451 O O . ASP A 1 301 ? -2.929 12.093 -16.476 1.00 80.12 301 ASP A O 1
ATOM 2455 N N . PHE A 1 302 ? -1.829 11.601 -14.578 1.00 80.94 302 PHE A N 1
ATOM 2456 C CA . PHE A 1 302 ? -0.514 12.019 -15.037 1.00 80.94 302 PHE A CA 1
ATOM 2457 C C . PHE A 1 302 ? -0.010 11.166 -16.203 1.00 80.94 302 PHE A C 1
ATOM 2459 O O . PHE A 1 302 ? 0.398 11.711 -17.227 1.00 80.94 302 PHE A O 1
ATOM 2466 N N . ASN A 1 303 ? -0.104 9.840 -16.094 1.00 78.31 303 ASN A N 1
ATOM 2467 C CA . ASN A 1 303 ? 0.302 8.918 -17.153 1.00 78.31 303 ASN A CA 1
ATOM 2468 C C . ASN A 1 303 ? -0.590 9.048 -18.401 1.00 78.31 303 ASN A C 1
ATOM 2470 O O . ASN A 1 303 ? -0.096 8.952 -19.527 1.00 78.31 303 ASN A O 1
ATOM 2474 N N . HIS A 1 304 ? -1.885 9.341 -18.231 1.00 80.06 304 HIS A N 1
ATOM 2475 C CA . HIS A 1 304 ? -2.804 9.640 -19.336 1.00 80.06 304 HIS A CA 1
ATOM 2476 C C . HIS A 1 304 ? -2.393 10.917 -20.073 1.00 80.06 304 HIS A C 1
ATOM 2478 O O . HIS A 1 304 ? -2.293 10.922 -21.303 1.00 80.06 304 HIS A O 1
ATOM 2484 N N . LEU A 1 305 ? -2.080 11.978 -19.328 1.00 78.44 305 LEU A N 1
ATOM 2485 C CA . LEU A 1 305 ? -1.599 13.231 -19.901 1.00 78.44 305 LEU A CA 1
ATOM 2486 C C . LEU A 1 305 ? -0.230 13.056 -20.578 1.00 78.44 305 LEU A C 1
ATOM 2488 O O . LEU A 1 305 ? -0.031 13.528 -21.695 1.00 78.44 305 LEU A O 1
ATOM 2492 N N . TYR A 1 306 ? 0.685 12.304 -19.958 1.00 75.44 306 TYR A N 1
ATOM 2493 C CA . TYR A 1 306 ? 1.984 11.948 -20.534 1.00 75.44 306 TYR A CA 1
ATOM 2494 C C . TYR A 1 306 ? 1.828 11.230 -21.877 1.00 75.44 306 TYR A C 1
ATOM 2496 O O . TYR A 1 306 ? 2.458 11.616 -22.860 1.00 75.44 306 TYR A O 1
ATOM 2504 N N . ARG A 1 307 ? 0.933 10.236 -21.960 1.00 72.81 307 ARG A N 1
ATOM 2505 C CA . ARG A 1 307 ? 0.659 9.515 -23.212 1.00 72.81 307 ARG A CA 1
ATOM 2506 C C . ARG A 1 307 ? 0.105 10.418 -24.310 1.00 72.81 307 ARG A C 1
ATOM 2508 O O . ARG A 1 307 ? 0.418 10.171 -25.469 1.00 72.81 307 ARG A O 1
ATOM 2515 N N . HIS A 1 308 ? -0.690 11.438 -23.985 1.00 76.06 308 HIS A N 1
ATOM 2516 C CA . HIS A 1 308 ? -1.200 12.388 -24.981 1.00 76.06 308 HIS A CA 1
ATOM 2517 C C . HIS A 1 308 ? -0.069 13.206 -25.627 1.00 76.06 308 HIS A C 1
ATOM 2519 O O . HIS A 1 308 ? -0.062 13.380 -26.844 1.00 76.06 308 HIS A O 1
ATOM 2525 N N . TYR A 1 309 ? 0.933 13.625 -24.849 1.00 66.50 309 TYR A N 1
ATOM 2526 C CA . TYR A 1 309 ? 2.078 14.382 -25.371 1.00 66.50 309 TYR A CA 1
ATOM 2527 C C . TYR A 1 309 ? 3.229 13.499 -25.899 1.00 66.50 309 TYR A C 1
ATOM 2529 O O . TYR A 1 309 ? 4.016 13.956 -26.730 1.00 66.50 309 TYR A O 1
ATOM 2537 N N . GLY A 1 310 ? 3.319 12.238 -25.456 1.00 60.72 310 GLY A N 1
ATOM 2538 C CA . GLY A 1 310 ? 4.482 11.356 -25.620 1.00 60.72 310 GLY A CA 1
ATOM 2539 C C . GLY A 1 310 ? 4.310 10.116 -26.498 1.00 60.72 310 GLY A C 1
ATOM 2540 O O . GLY A 1 310 ? 5.030 9.134 -26.310 1.00 60.72 310 GLY A O 1
ATOM 2541 N N . GLN A 1 311 ? 3.388 10.108 -27.464 1.00 50.19 311 GLN A N 1
ATOM 2542 C CA . GLN A 1 311 ? 3.262 8.958 -28.366 1.00 50.19 311 GLN A CA 1
ATOM 2543 C C . GLN A 1 311 ? 4.481 8.831 -29.306 1.00 50.19 311 GLN A C 1
ATOM 2545 O O . GLN A 1 311 ? 4.620 9.600 -30.254 1.00 50.19 311 GLN A O 1
ATOM 2550 N N . ASN A 1 312 ? 5.299 7.790 -29.085 1.00 40.97 312 ASN A N 1
ATOM 2551 C CA . ASN A 1 312 ? 6.462 7.336 -29.882 1.00 40.97 312 ASN A CA 1
ATOM 2552 C C . ASN A 1 312 ? 7.837 7.947 -29.573 1.00 40.97 312 ASN A C 1
ATOM 2554 O O . ASN A 1 312 ? 8.640 8.148 -30.486 1.00 40.97 312 ASN A O 1
ATOM 2558 N N . GLY A 1 313 ? 8.141 8.146 -28.291 1.00 46.19 313 GLY A N 1
ATOM 2559 C CA . GLY A 1 313 ? 9.389 8.777 -27.878 1.00 46.19 313 GLY A CA 1
ATOM 2560 C C . GLY A 1 313 ? 9.295 10.275 -28.125 1.00 46.19 313 GLY A C 1
ATOM 2561 O O . GLY A 1 313 ? 8.972 10.730 -29.221 1.00 46.19 313 GLY A O 1
ATOM 2562 N N . LEU A 1 314 ? 9.523 11.051 -27.076 1.00 46.25 314 LEU A N 1
ATOM 2563 C CA . LEU A 1 314 ? 9.485 12.497 -27.186 1.00 46.25 314 LEU A CA 1
ATOM 2564 C C . LEU A 1 314 ? 10.636 12.922 -28.109 1.00 46.25 314 LEU A C 1
ATOM 2566 O O . LEU A 1 314 ? 11.799 12.621 -27.841 1.00 46.25 314 LEU A O 1
ATOM 2570 N N . ASN A 1 315 ? 10.331 13.596 -29.219 1.00 53.00 315 ASN A N 1
ATOM 2571 C CA . ASN A 1 315 ? 11.361 14.373 -29.903 1.00 53.00 315 ASN A CA 1
ATOM 2572 C C . ASN A 1 315 ? 11.763 15.575 -29.016 1.00 53.00 315 ASN A C 1
ATOM 2574 O O . ASN A 1 315 ? 11.131 15.831 -27.992 1.00 53.00 315 ASN A O 1
ATOM 2578 N N . GLU A 1 316 ? 12.824 16.298 -29.375 1.00 49.91 316 GLU A N 1
ATOM 2579 C CA . GLU A 1 316 ? 13.345 17.430 -28.584 1.00 49.91 316 GLU A CA 1
ATOM 2580 C C . GLU A 1 316 ? 12.237 18.449 -28.231 1.00 49.91 316 GLU A C 1
ATOM 2582 O O . GLU A 1 316 ? 12.061 18.803 -27.071 1.00 49.91 316 GLU A O 1
ATOM 2587 N N . GLU A 1 317 ? 11.369 18.783 -29.191 1.00 51.53 317 GLU A N 1
ATOM 2588 C CA . GLU A 1 317 ? 10.255 19.728 -29.018 1.00 51.53 317 GLU A CA 1
ATOM 2589 C C . GLU A 1 317 ? 9.135 19.192 -28.102 1.00 51.53 317 GLU A C 1
ATOM 2591 O O . GLU A 1 317 ? 8.550 19.936 -27.315 1.00 51.53 317 GLU A O 1
ATOM 2596 N N . GLN A 1 318 ? 8.839 17.891 -28.158 1.00 53.44 318 GLN A N 1
ATOM 2597 C CA . GLN A 1 318 ? 7.865 17.246 -27.270 1.00 53.44 318 GLN A CA 1
ATOM 2598 C C . GLN A 1 318 ? 8.420 17.053 -25.853 1.00 53.44 318 GLN A C 1
ATOM 2600 O O . GLN A 1 318 ? 7.669 17.140 -24.882 1.00 53.44 318 GLN A O 1
ATOM 2605 N N . THR A 1 319 ? 9.730 16.824 -25.727 1.00 56.34 319 THR A N 1
ATOM 2606 C CA . THR A 1 319 ? 10.438 16.763 -24.440 1.00 56.34 319 THR A CA 1
ATOM 2607 C C . THR A 1 319 ? 10.401 18.126 -23.765 1.00 56.34 319 THR A C 1
ATOM 2609 O O . THR A 1 319 ? 10.062 18.213 -22.587 1.00 56.34 319 THR A O 1
ATOM 2612 N N . ASP A 1 320 ? 10.634 19.189 -24.534 1.00 57.25 320 ASP A N 1
ATOM 2613 C CA . ASP A 1 320 ? 10.516 20.569 -24.072 1.00 57.25 320 ASP A CA 1
ATOM 2614 C C . ASP A 1 320 ? 9.077 20.918 -23.679 1.00 57.25 320 ASP A C 1
ATOM 2616 O O . ASP A 1 320 ? 8.853 21.527 -22.637 1.00 57.25 320 ASP A O 1
ATOM 2620 N N . ALA A 1 321 ? 8.077 20.505 -24.464 1.00 60.44 321 ALA A N 1
ATOM 2621 C CA . ALA A 1 321 ? 6.670 20.737 -24.138 1.00 60.44 321 ALA A CA 1
ATOM 2622 C C . ALA A 1 321 ? 6.249 20.020 -22.845 1.00 60.44 321 ALA A C 1
ATOM 2624 O O . ALA A 1 321 ? 5.582 20.607 -21.990 1.00 60.44 321 ALA A O 1
ATOM 2625 N N . PHE A 1 322 ? 6.679 18.768 -22.675 1.00 64.06 322 PHE A N 1
ATOM 2626 C CA . PHE A 1 322 ? 6.459 18.009 -21.450 1.00 64.06 322 PHE A CA 1
ATOM 2627 C C . PHE A 1 322 ? 7.167 18.661 -20.258 1.00 64.06 322 PHE A C 1
ATOM 2629 O O . PHE A 1 322 ? 6.550 18.871 -19.215 1.00 64.06 322 PHE A O 1
ATOM 2636 N N . TRP A 1 323 ? 8.424 19.071 -20.432 1.00 62.84 323 TRP A N 1
ATOM 2637 C CA . TRP A 1 323 ? 9.176 19.816 -19.428 1.00 62.84 323 TRP A CA 1
ATOM 2638 C C . TRP A 1 323 ? 8.452 21.100 -19.016 1.00 62.84 323 TRP A C 1
ATOM 2640 O O . TRP A 1 323 ? 8.225 21.317 -17.829 1.00 62.84 323 TRP A O 1
ATOM 2650 N N . ILE A 1 324 ? 8.014 21.916 -19.978 1.00 66.75 324 ILE A N 1
ATOM 2651 C CA . ILE A 1 324 ? 7.259 23.155 -19.742 1.00 66.75 324 ILE A CA 1
ATOM 2652 C C . ILE A 1 324 ? 5.968 22.877 -18.967 1.00 66.75 324 ILE A C 1
ATOM 2654 O O . ILE A 1 324 ? 5.620 23.640 -18.070 1.00 66.75 324 ILE A O 1
ATOM 2658 N N . MET A 1 325 ? 5.272 21.782 -19.265 1.00 72.31 325 MET A N 1
ATOM 2659 C CA . MET A 1 325 ? 4.062 21.396 -18.545 1.00 72.31 325 MET A CA 1
ATOM 2660 C C . MET A 1 325 ? 4.351 21.006 -17.092 1.00 72.31 325 MET A C 1
ATOM 2662 O O . MET A 1 325 ? 3.623 21.426 -16.194 1.00 72.31 325 MET A O 1
ATOM 2666 N N . ILE A 1 326 ? 5.415 20.246 -16.823 1.00 71.19 326 ILE A N 1
ATOM 2667 C CA . ILE A 1 326 ? 5.795 19.950 -15.437 1.00 71.19 326 ILE A CA 1
ATOM 2668 C C . ILE A 1 326 ? 6.214 21.222 -14.704 1.00 71.19 326 ILE A C 1
ATOM 2670 O O . ILE A 1 326 ? 5.809 21.433 -13.562 1.00 71.19 326 ILE A O 1
ATOM 2674 N N . GLN A 1 327 ? 6.970 22.093 -15.371 1.00 68.75 327 GLN A N 1
ATOM 2675 C CA . GLN A 1 327 ? 7.335 23.405 -14.845 1.00 68.75 327 GLN A CA 1
ATOM 2676 C C . GLN A 1 327 ? 6.102 24.229 -14.483 1.00 68.75 327 GLN A C 1
ATOM 2678 O O . GLN A 1 327 ? 6.073 24.853 -13.429 1.00 68.75 327 GLN A O 1
ATOM 2683 N N . ASP A 1 328 ? 5.068 24.189 -15.316 1.00 76.75 328 ASP A N 1
ATOM 2684 C CA . ASP A 1 328 ? 3.800 24.872 -15.086 1.00 76.75 328 ASP A CA 1
ATOM 2685 C C . ASP A 1 328 ? 3.026 24.279 -13.893 1.00 76.75 328 ASP A C 1
ATOM 2687 O O . ASP A 1 328 ? 2.536 25.023 -13.043 1.00 76.75 328 ASP A O 1
ATOM 2691 N N . ILE A 1 329 ? 2.988 22.946 -13.746 1.00 76.38 329 ILE A N 1
ATOM 2692 C CA . ILE A 1 329 ? 2.415 22.289 -12.557 1.00 76.38 329 ILE A CA 1
ATOM 2693 C C . ILE A 1 329 ? 3.171 22.716 -11.295 1.00 76.38 329 ILE A C 1
ATOM 2695 O O . ILE A 1 329 ? 2.554 23.159 -10.326 1.00 76.38 329 ILE A O 1
ATOM 2699 N N . VAL A 1 330 ? 4.501 22.605 -11.300 1.00 73.50 330 VAL A N 1
ATOM 2700 C CA . VAL A 1 330 ? 5.345 22.953 -10.150 1.00 73.50 330 VAL A CA 1
ATOM 2701 C C . VAL A 1 330 ? 5.195 24.432 -9.803 1.00 73.50 330 VAL A C 1
ATOM 2703 O O . VAL A 1 330 ? 4.956 24.753 -8.642 1.00 73.50 330 VAL A O 1
ATOM 2706 N N . ALA A 1 331 ? 5.276 25.331 -10.785 1.00 72.38 331 ALA A N 1
ATOM 2707 C CA . ALA A 1 331 ? 5.175 26.772 -10.575 1.00 72.38 331 ALA A CA 1
ATOM 2708 C C . ALA A 1 331 ? 3.810 27.178 -10.008 1.00 72.38 331 ALA A C 1
ATOM 2710 O O . ALA A 1 331 ? 3.758 27.908 -9.018 1.00 72.38 331 ALA A O 1
ATOM 2711 N N . GLU A 1 332 ? 2.710 26.681 -10.581 1.00 73.81 332 GLU A N 1
ATOM 2712 C CA . GLU A 1 332 ? 1.366 27.036 -10.121 1.00 73.81 332 GLU A CA 1
ATOM 2713 C C . GLU A 1 332 ? 1.090 26.496 -8.714 1.00 73.81 332 GLU A C 1
ATOM 2715 O O . GLU A 1 332 ? 0.580 27.221 -7.855 1.00 73.81 332 GLU A O 1
ATOM 2720 N N . VAL A 1 333 ? 1.468 25.243 -8.440 1.00 73.94 333 VAL A N 1
ATOM 2721 C CA . VAL A 1 333 ? 1.291 24.656 -7.108 1.00 73.94 333 VAL A CA 1
ATOM 2722 C C . VAL A 1 333 ? 2.175 25.379 -6.086 1.00 73.94 333 VAL A C 1
ATOM 2724 O O . VAL A 1 333 ? 1.686 25.723 -5.009 1.00 73.94 333 VAL A O 1
ATOM 2727 N N . GLN A 1 334 ? 3.430 25.691 -6.422 1.00 71.25 334 GLN A N 1
ATOM 2728 C CA . GLN A 1 334 ? 4.347 26.442 -5.559 1.00 71.25 334 GLN A CA 1
ATOM 2729 C C . GLN A 1 334 ? 3.819 27.856 -5.261 1.00 71.25 334 GLN A C 1
ATOM 2731 O O . GLN A 1 334 ? 3.859 28.304 -4.115 1.00 71.25 334 GLN A O 1
ATOM 2736 N N . GLU A 1 335 ? 3.281 28.565 -6.257 1.00 71.75 335 GLU A N 1
ATOM 2737 C CA . GLU A 1 335 ? 2.665 29.887 -6.076 1.00 71.75 335 GLU A CA 1
ATOM 2738 C C . GLU A 1 335 ? 1.407 29.813 -5.198 1.00 71.75 335 GLU A C 1
ATOM 2740 O O . GLU A 1 335 ? 1.205 30.629 -4.293 1.00 71.75 335 GLU A O 1
ATOM 2745 N N . LYS A 1 336 ? 0.586 28.777 -5.384 1.00 72.12 336 LYS A N 1
ATOM 2746 C CA . LYS A 1 336 ? -0.596 28.537 -4.551 1.00 72.12 336 LYS A CA 1
ATOM 2747 C C . LYS A 1 336 ? -0.218 28.207 -3.101 1.00 72.12 336 LYS A C 1
ATOM 2749 O O . LYS A 1 336 ? -0.886 28.664 -2.170 1.00 72.12 336 LYS A O 1
ATOM 2754 N N . LEU A 1 337 ? 0.874 27.471 -2.887 1.00 67.44 337 LEU A N 1
ATOM 2755 C CA . LEU A 1 337 ? 1.441 27.215 -1.559 1.00 67.44 337 LEU A CA 1
ATOM 2756 C C . LEU A 1 337 ? 1.967 28.507 -0.909 1.00 67.44 337 LEU A C 1
ATOM 2758 O O . LEU A 1 337 ? 1.646 28.758 0.253 1.00 67.44 337 LEU A O 1
ATOM 2762 N N . LYS A 1 338 ? 2.669 29.371 -1.666 1.00 66.44 338 LYS A N 1
ATOM 2763 C CA . LYS A 1 338 ? 3.126 30.711 -1.229 1.00 66.44 338 LYS A CA 1
ATOM 2764 C C . LYS A 1 338 ? 1.974 31.599 -0.741 1.00 66.44 338 LYS A C 1
ATOM 2766 O O . LYS A 1 338 ? 2.133 32.336 0.228 1.00 66.44 338 LYS A O 1
ATOM 2771 N N . GLY A 1 339 ? 0.823 31.543 -1.415 1.00 56.91 339 GLY A N 1
ATOM 2772 C CA . GLY A 1 339 ? -0.373 32.328 -1.079 1.00 56.91 339 GLY A CA 1
ATOM 2773 C C . GLY A 1 339 ? -1.201 31.786 0.094 1.00 56.91 339 GLY A C 1
ATOM 2774 O O . GLY A 1 339 ? -2.155 32.439 0.520 1.00 56.91 339 GLY A O 1
ATOM 2775 N N . THR A 1 340 ? -0.865 30.607 0.621 1.00 58.47 340 THR A N 1
ATOM 2776 C CA . THR A 1 340 ? -1.576 29.999 1.751 1.00 58.47 340 THR A CA 1
ATOM 2777 C C . THR A 1 340 ? -1.048 30.613 3.056 1.00 58.47 340 THR A C 1
ATOM 2779 O O . THR A 1 340 ? 0.149 30.581 3.320 1.00 58.47 340 THR A O 1
ATOM 2782 N N . SER A 1 341 ? -1.910 31.239 3.868 1.00 44.66 341 SER A N 1
ATOM 2783 C CA . SER A 1 341 ? -1.487 31.882 5.121 1.00 44.66 341 SER A CA 1
ATOM 2784 C C . SER A 1 341 ? -1.209 30.836 6.202 1.00 44.66 341 SER A C 1
ATOM 2786 O O . SER A 1 341 ? -2.145 30.253 6.751 1.00 44.66 341 SER A O 1
ATOM 2788 N N . TRP A 1 342 ? 0.063 30.625 6.526 1.00 51.09 342 TRP A N 1
ATOM 2789 C CA . TRP A 1 342 ? 0.496 29.757 7.618 1.00 51.09 342 TRP A CA 1
ATOM 2790 C C . TRP A 1 342 ? 0.767 30.603 8.867 1.00 51.09 342 TRP A C 1
ATOM 2792 O O . TRP A 1 342 ? 1.580 31.530 8.837 1.00 51.09 342 TRP A O 1
ATOM 2802 N N . GLU A 1 343 ? 0.088 30.319 9.979 1.00 36.66 343 GLU A N 1
ATOM 2803 C CA . GLU A 1 343 ? 0.427 30.914 11.276 1.00 36.66 343 GLU A CA 1
ATOM 2804 C C . GLU A 1 343 ? 1.693 30.248 11.839 1.00 36.66 343 GLU A C 1
ATOM 2806 O O . GLU A 1 343 ? 1.605 29.367 12.684 1.00 36.66 343 GLU A O 1
ATOM 2811 N N . SER A 1 344 ? 2.865 30.645 11.326 1.00 31.31 344 SER A N 1
ATOM 2812 C CA . SER A 1 344 ? 4.174 30.689 12.008 1.00 31.31 344 SER A CA 1
ATOM 2813 C C . SER A 1 344 ? 5.325 30.623 10.992 1.00 31.31 344 SER A C 1
ATOM 2815 O O . SER A 1 344 ? 5.668 29.551 10.523 1.00 31.31 344 SER A O 1
ATOM 2817 N N . LEU A 1 345 ? 5.922 31.796 10.739 1.00 34.00 345 LEU A N 1
ATOM 2818 C CA . LEU A 1 345 ? 7.326 32.083 10.385 1.00 34.00 345 LEU A CA 1
ATOM 2819 C C . LEU A 1 345 ? 8.012 31.335 9.206 1.00 34.00 345 LEU A C 1
ATOM 2821 O O . LEU A 1 345 ? 8.438 30.204 9.352 1.00 34.00 345 LEU A O 1
ATOM 2825 N N . VAL A 1 346 ? 8.320 32.142 8.169 1.00 38.06 346 VAL A N 1
ATOM 2826 C CA . VAL A 1 346 ? 9.490 32.142 7.237 1.00 38.06 346 VAL A CA 1
ATOM 2827 C C . VAL A 1 346 ? 9.144 31.880 5.743 1.00 38.06 346 VAL A C 1
ATOM 2829 O O . VAL A 1 346 ? 8.305 31.037 5.441 1.00 38.06 346 VAL A O 1
ATOM 2832 N N . PRO A 1 347 ? 9.656 32.708 4.793 1.00 40.50 347 PRO A N 1
ATOM 2833 C CA . PRO A 1 347 ? 9.135 32.812 3.429 1.00 40.50 347 PRO A CA 1
ATOM 2834 C C . PRO A 1 347 ? 9.690 31.737 2.492 1.00 40.50 347 PRO A C 1
ATOM 2836 O O . PRO A 1 347 ? 10.860 31.383 2.563 1.00 40.50 347 PRO A O 1
ATOM 2839 N N . VAL A 1 348 ? 8.863 31.318 1.535 1.00 40.00 348 VAL A N 1
ATOM 2840 C CA . VAL A 1 348 ? 9.264 30.459 0.414 1.00 40.00 348 VAL A CA 1
ATOM 2841 C C . VAL A 1 348 ? 10.382 31.146 -0.377 1.00 40.00 348 VAL A C 1
ATOM 2843 O O . VAL A 1 348 ? 10.148 32.187 -0.999 1.00 40.00 348 VAL A O 1
ATOM 2846 N N . THR A 1 349 ? 11.596 30.603 -0.327 1.00 41.22 349 THR A N 1
ATOM 2847 C CA . THR A 1 349 ? 12.773 31.214 -0.956 1.00 41.22 349 THR A CA 1
ATOM 2848 C C . THR A 1 349 ? 12.840 30.900 -2.456 1.00 41.22 349 THR A C 1
ATOM 2850 O O . THR A 1 349 ? 12.367 29.866 -2.925 1.00 41.22 349 THR A O 1
ATOM 2853 N N . ASP A 1 350 ? 13.430 31.815 -3.231 1.00 40.38 350 ASP A N 1
ATOM 2854 C CA . ASP A 1 350 ? 13.690 31.651 -4.673 1.00 40.38 350 ASP A CA 1
ATOM 2855 C C . ASP A 1 350 ? 14.991 30.854 -4.955 1.00 40.38 350 ASP A C 1
ATOM 2857 O O . ASP A 1 350 ? 15.474 30.833 -6.090 1.00 40.38 350 ASP A O 1
ATOM 2861 N N . GLU A 1 351 ? 15.606 30.236 -3.935 1.00 39.09 351 GLU A N 1
ATOM 2862 C CA . GLU A 1 351 ? 16.907 29.551 -4.060 1.00 39.09 351 GLU A CA 1
ATOM 2863 C C . GLU A 1 351 ? 16.823 28.187 -4.765 1.00 39.09 351 GLU A C 1
ATOM 2865 O O . GLU A 1 351 ? 17.838 27.678 -5.242 1.00 39.09 351 GLU A O 1
ATOM 2870 N N . PHE A 1 352 ? 15.622 27.635 -4.945 1.00 42.91 352 PHE A N 1
ATOM 2871 C CA . PHE A 1 352 ? 15.400 26.378 -5.663 1.00 42.91 352 PHE A CA 1
ATOM 2872 C C . PHE A 1 352 ? 15.314 26.610 -7.175 1.00 42.91 352 PHE A C 1
ATOM 2874 O O . PHE A 1 352 ? 14.254 26.517 -7.792 1.00 42.91 352 PHE A O 1
ATOM 2881 N N . ARG A 1 353 ? 16.448 26.957 -7.794 1.00 36.75 353 ARG A N 1
ATOM 2882 C CA . ARG A 1 353 ? 16.565 26.968 -9.256 1.00 36.75 353 ARG A CA 1
ATOM 2883 C C . ARG A 1 353 ? 16.842 25.564 -9.771 1.00 36.75 353 ARG A C 1
ATOM 2885 O O . ARG A 1 353 ? 17.853 24.956 -9.431 1.00 36.75 353 ARG A O 1
ATOM 2892 N N . LEU A 1 354 ? 15.943 25.105 -10.632 1.00 40.44 354 LEU A N 1
ATOM 2893 C CA . LEU A 1 354 ? 16.122 23.946 -11.492 1.00 40.44 354 LEU A CA 1
ATOM 2894 C C . LEU A 1 354 ? 17.392 24.125 -12.322 1.00 40.44 354 LEU A C 1
ATOM 2896 O O . LEU A 1 354 ? 17.558 25.149 -12.987 1.00 40.44 354 LEU A O 1
ATOM 2900 N N . ASN A 1 355 ? 18.269 23.130 -12.302 1.00 36.94 355 ASN A N 1
ATOM 2901 C CA . ASN A 1 355 ? 19.245 22.997 -13.372 1.00 36.94 355 ASN A CA 1
ATOM 2902 C C . ASN A 1 355 ? 18.546 22.271 -14.528 1.00 36.94 355 ASN A C 1
ATOM 2904 O O . ASN A 1 355 ? 17.788 21.331 -14.280 1.00 36.94 355 ASN A O 1
ATOM 2908 N N . GLU A 1 356 ? 18.770 22.724 -15.765 1.00 33.38 356 GLU A N 1
ATOM 2909 C CA . GLU A 1 356 ? 18.375 21.962 -16.955 1.00 33.38 356 GLU A CA 1
ATOM 2910 C C . GLU A 1 356 ? 18.901 20.524 -16.818 1.00 33.38 356 GLU A C 1
ATOM 2912 O O . GLU A 1 356 ? 20.032 20.340 -16.350 1.00 33.38 356 GLU A O 1
ATOM 2917 N N . PRO A 1 357 ? 18.106 19.501 -17.176 1.00 31.36 357 PRO A N 1
ATOM 2918 C CA . PRO A 1 357 ? 18.617 18.142 -17.223 1.00 31.36 357 PRO A CA 1
ATOM 2919 C C . PRO A 1 357 ? 19.812 18.110 -18.181 1.00 31.36 357 PRO A C 1
ATOM 2921 O O . PRO A 1 357 ? 19.705 18.527 -19.334 1.00 31.36 357 PRO A O 1
ATOM 2924 N N . GLU A 1 358 ? 20.967 17.643 -17.702 1.00 31.86 358 GLU A N 1
ATOM 2925 C CA . GLU A 1 358 ? 22.083 17.347 -18.596 1.00 31.86 358 GLU A CA 1
ATOM 2926 C C . GLU A 1 358 ? 21.615 16.249 -19.553 1.00 31.86 358 GLU A C 1
ATOM 2928 O O . GLU A 1 358 ? 21.329 15.124 -19.140 1.00 31.86 358 GLU A O 1
ATOM 2933 N N . VAL A 1 359 ? 21.487 16.602 -20.832 1.00 27.17 359 VAL A N 1
ATOM 2934 C CA . VAL A 1 359 ? 21.217 15.653 -21.910 1.00 27.17 359 VAL A CA 1
ATOM 2935 C C . VAL A 1 359 ? 22.434 14.732 -21.993 1.00 27.17 359 VAL A C 1
ATOM 2937 O O . VAL A 1 359 ? 23.494 15.139 -22.471 1.00 27.17 359 VAL A O 1
ATOM 2940 N N . TYR A 1 360 ? 22.321 13.519 -21.457 1.00 29.47 360 TYR A N 1
ATOM 2941 C CA . TYR A 1 360 ? 23.337 12.489 -21.646 1.00 29.47 360 TYR A CA 1
ATOM 2942 C C . TYR A 1 360 ? 23.108 11.826 -23.012 1.00 29.47 360 TYR A C 1
ATOM 2944 O O . TYR A 1 360 ? 22.028 11.288 -23.254 1.00 29.47 360 TYR A O 1
ATOM 2952 N N . ASP A 1 361 ? 24.124 11.934 -23.879 1.00 32.12 361 ASP A N 1
ATOM 2953 C CA . ASP A 1 361 ? 24.211 11.344 -25.232 1.00 32.12 361 ASP A CA 1
ATOM 2954 C C . ASP A 1 361 ? 23.915 9.833 -25.286 1.00 32.12 361 ASP A C 1
ATOM 2956 O O . ASP A 1 361 ? 24.405 9.088 -24.398 1.00 32.12 361 ASP A O 1
#

Solvent-accessible surface area (backbone atoms only — not comparable to full-atom values): 21478 Å² total; per-residue (Å²): 98,47,40,24,40,58,43,49,37,53,89,62,16,22,28,48,34,60,54,71,87,50,46,55,55,43,69,66,70,54,65,48,54,26,69,90,50,78,92,75,61,71,66,50,64,49,50,71,72,49,96,53,44,86,37,31,22,36,30,43,93,87,46,55,31,32,27,54,70,44,45,70,74,42,42,86,68,42,54,94,33,42,44,83,42,59,36,40,39,100,86,54,56,42,24,38,52,41,49,40,32,58,37,87,35,71,33,74,92,71,33,40,66,45,58,45,98,87,65,50,70,70,47,71,83,36,62,29,68,38,61,86,69,53,58,96,39,41,50,32,27,34,66,84,43,37,62,63,65,42,36,28,23,58,66,47,54,48,53,40,60,78,69,63,58,39,29,72,37,75,45,81,52,40,52,74,77,61,75,84,67,81,77,74,77,78,89,82,81,85,80,84,76,89,79,86,73,93,70,81,81,83,74,79,78,85,86,78,87,84,77,84,85,71,71,81,73,64,71,86,61,51,75,70,53,44,52,53,49,50,54,50,47,40,53,49,47,41,52,54,49,55,47,53,52,53,59,48,47,75,71,22,55,54,56,46,66,46,78,42,81,44,72,82,87,83,54,78,38,41,31,39,40,36,31,24,39,48,92,58,89,70,98,46,70,48,82,45,78,41,62,47,42,77,32,82,87,38,31,59,61,50,51,45,51,45,50,69,66,39,75,83,65,58,50,75,69,42,44,48,51,52,49,52,50,52,49,49,43,52,50,53,38,49,53,53,55,66,71,51,88,70,100,64,73,74,79,79,70,85,79,82,68,82,72,78,80,81,84,79,130

Secondary structure (DSSP, 8-state):
-EEEEEEE-TTTB-EEE--HHHHHHHHHH---SS---TTT----B-EEEE--B--SS-B-TTS-EEEHHHHHHHHHHHGGGEEEEEEB-TTS-EEEEEE--EE--B-TTT-EEEE-TTS-EEEEEE--B-HHHHTT-SEEEETTSTTS-EEEEHHHHHHHHHTT-SSEEEEEEEETTS-----PPPS----------------PPS--PPPS------PPPPHHHHHHHHHHHHHHHHHHHHHHHHHHHTTSEEEEEEEEEEE-SS-EEEEEEEEEE-SSSS--EEEEEEESTTSHHHHHHHHHHHHHH-TTS--HHHHHHHHHHHHHHHHHHHHHHHTS--SS-----TT-PPPPP----

Mean predicted aligned error: 17.75 Å